Protein AF-A0A7S2IW07-F1 (afdb_monomer_lite)

Structure (mmCIF, N/CA/C/O backbone):
data_AF-A0A7S2IW07-F1
#
_entry.id   AF-A0A7S2IW07-F1
#
loop_
_atom_site.group_PDB
_atom_site.id
_atom_site.type_symbol
_atom_site.label_atom_id
_atom_site.label_alt_id
_atom_site.label_comp_id
_atom_site.label_asym_id
_atom_site.label_entity_id
_atom_site.label_seq_id
_atom_site.pdbx_PDB_ins_code
_atom_site.Cartn_x
_atom_site.Cartn_y
_atom_site.Cartn_z
_atom_site.occupancy
_atom_site.B_iso_or_equiv
_atom_site.auth_seq_id
_atom_site.auth_comp_id
_atom_site.auth_asym_id
_atom_site.auth_atom_id
_atom_site.pdbx_PDB_model_num
ATOM 1 N N . MET A 1 1 ? -20.657 -8.477 28.513 1.00 59.25 1 MET A N 1
ATOM 2 C CA . MET A 1 1 ? -20.507 -7.013 28.648 1.00 59.25 1 MET A CA 1
ATOM 3 C C . MET A 1 1 ? -19.109 -6.777 29.189 1.00 59.25 1 MET A C 1
ATOM 5 O O . MET A 1 1 ? -18.756 -7.462 30.138 1.00 59.25 1 MET A O 1
ATOM 9 N N . TYR A 1 2 ? -18.306 -5.945 28.526 1.00 77.25 2 TYR A N 1
ATOM 10 C CA . TYR A 1 2 ? -16.922 -5.651 28.919 1.00 77.25 2 TYR A CA 1
ATOM 11 C C . TYR A 1 2 ? -16.892 -4.708 30.136 1.00 77.25 2 TYR A C 1
ATOM 13 O O . TYR A 1 2 ? -17.741 -3.822 30.224 1.00 77.25 2 TYR A O 1
ATOM 21 N N . ASP A 1 3 ? -15.934 -4.900 31.048 1.00 80.88 3 ASP A N 1
ATOM 22 C CA . ASP A 1 3 ? -15.666 -4.020 32.194 1.00 80.88 3 ASP A CA 1
ATOM 23 C C . ASP A 1 3 ? -14.216 -3.538 32.116 1.00 80.88 3 ASP A C 1
ATOM 25 O O . ASP A 1 3 ? -13.287 -4.340 32.143 1.00 80.88 3 ASP A O 1
ATOM 29 N N . PHE A 1 4 ? -14.016 -2.221 32.052 1.00 79.00 4 PHE A N 1
ATOM 30 C CA . PHE A 1 4 ? -12.681 -1.622 32.010 1.00 79.00 4 PHE A CA 1
ATOM 31 C C . PHE A 1 4 ? -11.813 -2.007 33.220 1.00 79.00 4 PHE A C 1
ATOM 33 O O . PHE A 1 4 ? -10.591 -2.093 33.097 1.00 79.00 4 PHE A O 1
ATOM 40 N N . ASN A 1 5 ? -12.426 -2.268 34.378 1.00 84.62 5 ASN A N 1
ATOM 41 C CA . ASN A 1 5 ? -11.713 -2.679 35.588 1.00 84.62 5 ASN A CA 1
ATOM 42 C C . ASN A 1 5 ? -11.281 -4.153 35.556 1.00 84.62 5 ASN A C 1
ATOM 44 O O . ASN A 1 5 ? -10.563 -4.598 36.452 1.00 84.62 5 ASN A O 1
ATOM 48 N N . HIS A 1 6 ? -11.699 -4.908 34.536 1.00 86.56 6 HIS A N 1
ATOM 49 C CA . HIS A 1 6 ? -11.355 -6.309 34.349 1.00 86.56 6 HIS A CA 1
ATOM 50 C C . HIS A 1 6 ? -10.762 -6.545 32.955 1.00 86.56 6 HIS A C 1
ATOM 52 O O . HIS A 1 6 ? -11.461 -6.867 31.997 1.00 86.56 6 HIS A O 1
ATOM 58 N N . GLN A 1 7 ? -9.441 -6.392 32.858 1.00 86.31 7 GLN A N 1
ATOM 59 C CA . GLN A 1 7 ? -8.677 -6.628 31.633 1.00 86.31 7 GLN A CA 1
ATOM 60 C C . GLN A 1 7 ? -7.874 -7.924 31.779 1.00 86.31 7 GLN A C 1
ATOM 62 O O . GLN A 1 7 ? -6.773 -7.934 32.332 1.00 86.31 7 GLN A O 1
ATOM 67 N N . SER A 1 8 ? -8.457 -9.028 31.319 1.00 87.62 8 SER A N 1
ATOM 68 C CA . SER A 1 8 ? -7.887 -10.378 31.339 1.00 87.62 8 SER A CA 1
ATOM 69 C C . SER A 1 8 ? -7.846 -10.974 29.929 1.00 87.62 8 SER A C 1
ATOM 71 O O . SER A 1 8 ? -8.535 -10.522 29.014 1.00 87.62 8 SER A O 1
ATOM 73 N N . PHE A 1 9 ? -7.034 -12.019 29.756 1.00 86.56 9 PHE A N 1
ATOM 74 C CA . PHE A 1 9 ? -7.164 -12.902 28.602 1.00 86.56 9 PHE A CA 1
ATOM 75 C C . PHE A 1 9 ? -8.264 -13.921 28.877 1.00 86.56 9 PHE A C 1
ATOM 77 O O . PHE A 1 9 ? -8.187 -14.664 29.853 1.00 86.56 9 PHE A O 1
ATOM 84 N N . GLU A 1 10 ? -9.244 -13.975 27.983 1.00 87.12 10 GLU A N 1
ATOM 85 C CA . GLU A 1 10 ? -10.339 -14.940 28.020 1.00 87.12 10 GLU A CA 1
ATOM 86 C C . GLU A 1 10 ? -10.200 -15.930 26.859 1.00 87.12 10 GLU A C 1
ATOM 88 O O . GLU A 1 10 ? -9.722 -15.568 25.779 1.00 87.12 10 GLU A O 1
ATOM 93 N N . GLU A 1 11 ? -10.621 -17.184 27.057 1.00 86.50 11 GLU A N 1
ATOM 94 C CA . GLU A 1 11 ? -10.643 -18.139 25.945 1.00 86.50 11 GLU A CA 1
ATOM 95 C C . GLU A 1 11 ? -11.675 -17.702 24.891 1.00 86.50 11 GLU A C 1
ATOM 97 O O . GLU A 1 11 ? -12.853 -17.511 25.217 1.00 86.50 11 GLU A O 1
ATOM 102 N N . PRO A 1 12 ? -11.280 -17.582 23.611 1.00 83.56 12 PRO A N 1
ATOM 103 C CA . PRO A 1 12 ? -12.215 -17.214 22.567 1.00 83.56 12 PRO A CA 1
ATOM 104 C C . PRO A 1 12 ? -13.137 -18.391 22.229 1.00 83.56 12 PRO A C 1
ATOM 106 O O . PRO A 1 12 ? -12.726 -19.553 22.194 1.00 83.56 12 PRO A O 1
ATOM 109 N N . VAL A 1 13 ? -14.392 -18.077 21.895 1.00 85.44 13 VAL A N 1
ATOM 110 C CA . VAL A 1 13 ? -15.345 -19.064 21.353 1.00 85.44 13 VAL A CA 1
ATOM 111 C C . VAL A 1 13 ? -14.835 -19.627 20.021 1.00 85.44 13 VAL A C 1
ATOM 113 O O . VAL A 1 13 ? -14.976 -20.818 19.746 1.00 85.44 13 VAL A O 1
ATOM 116 N N . LEU A 1 14 ? -14.204 -18.775 19.207 1.00 84.88 14 LEU A N 1
ATOM 117 C CA . LEU A 1 14 ? -13.551 -19.159 17.962 1.00 84.88 14 LEU A CA 1
ATOM 118 C C . LEU A 1 14 ? -12.072 -19.469 18.221 1.00 84.88 14 LEU A C 1
ATOM 120 O O . LEU A 1 14 ? -11.300 -18.584 18.575 1.00 84.88 14 LEU A O 1
ATOM 124 N N . LYS A 1 15 ? -11.671 -20.729 18.022 1.00 88.00 15 LYS A N 1
ATOM 125 C CA . LYS A 1 15 ? -10.298 -21.196 18.295 1.00 88.00 15 LYS A CA 1
ATOM 126 C C . LYS A 1 15 ? -9.369 -21.163 17.080 1.00 88.00 15 LYS A C 1
ATOM 128 O O . LYS A 1 15 ? -8.171 -21.394 17.222 1.00 88.00 15 LYS A O 1
ATOM 133 N N . THR A 1 16 ? -9.900 -20.925 15.883 1.00 90.19 16 THR A N 1
ATOM 134 C CA . THR A 1 16 ? -9.130 -20.978 14.635 1.00 90.19 16 THR A CA 1
ATOM 135 C C . THR A 1 16 ? -9.616 -19.903 13.676 1.00 90.19 16 THR A C 1
ATOM 137 O O . THR A 1 16 ? -10.815 -19.787 13.446 1.00 90.19 16 THR A O 1
ATOM 140 N N . LEU A 1 17 ? -8.665 -19.148 13.130 1.00 85.19 17 LEU A N 1
ATOM 141 C CA . LEU A 1 17 ? -8.857 -18.183 12.052 1.00 85.19 17 LEU A CA 1
ATOM 142 C C . LEU A 1 17 ? -8.125 -18.715 10.819 1.00 85.19 17 LEU A C 1
ATOM 144 O O . LEU A 1 17 ? -6.971 -19.141 10.924 1.00 85.19 17 LEU A O 1
ATOM 148 N N . SER A 1 18 ? -8.798 -18.720 9.676 1.00 85.19 18 SER A N 1
ATOM 149 C CA . SER A 1 18 ? -8.271 -19.205 8.401 1.00 85.19 18 SER A CA 1
ATOM 150 C C . SER A 1 18 ? -7.905 -18.041 7.475 1.00 85.19 18 SER A C 1
ATOM 152 O O . SER A 1 18 ? -8.446 -16.943 7.607 1.00 85.19 18 SER A O 1
ATOM 154 N N . PRO A 1 19 ? -6.996 -18.250 6.504 1.00 76.94 19 PRO A N 1
ATOM 155 C CA . PRO A 1 19 ? -6.743 -17.255 5.470 1.00 76.94 19 PRO A CA 1
ATOM 156 C C . PRO A 1 19 ? -8.033 -16.862 4.738 1.00 76.94 19 PRO A C 1
ATOM 158 O O . PRO A 1 19 ? -8.761 -17.732 4.262 1.00 76.94 19 PRO A O 1
ATOM 161 N N . GLY A 1 20 ? -8.280 -15.556 4.624 1.00 75.50 20 GLY A N 1
ATOM 162 C CA . GLY A 1 20 ? -9.491 -14.997 4.014 1.00 75.50 20 GLY A CA 1
ATOM 163 C C . GLY A 1 20 ? -10.601 -14.640 5.006 1.00 75.50 20 GLY A C 1
ATOM 164 O O . GLY A 1 20 ? -11.541 -13.959 4.607 1.00 75.50 20 GLY A O 1
ATOM 165 N N . ASP A 1 21 ? -10.482 -15.038 6.275 1.00 79.44 21 ASP A N 1
ATOM 166 C CA . ASP A 1 21 ? -11.408 -14.607 7.324 1.00 79.44 21 ASP A CA 1
ATOM 167 C C . ASP A 1 21 ? -11.208 -13.120 7.666 1.00 79.44 21 ASP A C 1
ATOM 169 O O . ASP A 1 21 ? -10.096 -12.587 7.610 1.00 79.44 21 ASP A O 1
ATOM 173 N N . GLU A 1 22 ? -12.293 -12.456 8.069 1.00 77.56 22 GLU A N 1
ATOM 174 C CA . GLU A 1 22 ? -12.296 -11.052 8.483 1.00 77.56 22 GLU A CA 1
ATOM 175 C C . GLU A 1 22 ? -12.438 -10.934 10.006 1.00 77.56 22 GLU A C 1
ATOM 177 O O . GLU A 1 22 ? -13.295 -11.574 10.621 1.00 77.56 22 GLU A O 1
ATOM 182 N N . ILE A 1 23 ? -11.609 -10.088 10.622 1.00 79.38 23 ILE A N 1
ATOM 183 C CA . ILE A 1 23 ? -11.683 -9.776 12.053 1.00 79.38 23 ILE A CA 1
ATOM 184 C C . ILE A 1 23 ? -12.242 -8.364 12.204 1.00 79.38 23 ILE A C 1
ATOM 186 O O . ILE A 1 23 ? -11.560 -7.385 11.907 1.00 79.38 23 ILE A O 1
ATOM 190 N N . ILE A 1 24 ? -13.470 -8.261 12.711 1.00 79.75 24 ILE A N 1
ATOM 191 C CA . ILE A 1 24 ? -14.120 -6.977 12.992 1.00 79.75 24 ILE A CA 1
ATOM 192 C C . ILE A 1 24 ? -14.025 -6.697 14.491 1.00 79.75 24 ILE A C 1
ATOM 194 O O . ILE A 1 24 ? -14.529 -7.465 15.312 1.00 79.75 24 ILE A O 1
ATOM 198 N N . PHE A 1 25 ? -13.397 -5.578 14.851 1.00 81.56 25 PHE A N 1
ATOM 199 C CA . PHE A 1 25 ? -13.271 -5.118 16.231 1.00 81.56 25 PHE A CA 1
ATOM 200 C C . PHE A 1 25 ? -14.040 -3.808 16.421 1.00 81.56 25 PHE A C 1
ATOM 202 O O . PHE A 1 25 ? -13.760 -2.817 15.751 1.00 81.56 25 PHE A O 1
ATOM 209 N N . GLN A 1 26 ? -15.019 -3.805 17.327 1.00 85.06 26 GLN A N 1
ATOM 210 C CA . GLN A 1 26 ? -15.879 -2.652 17.583 1.00 85.06 26 GLN A CA 1
ATOM 211 C C . GLN A 1 26 ? -15.900 -2.317 19.076 1.00 85.06 26 GLN A C 1
ATOM 213 O O . GLN A 1 26 ? -16.257 -3.156 19.904 1.00 85.06 26 GLN A O 1
ATOM 218 N N . CYS A 1 27 ? -15.571 -1.067 19.402 1.00 86.62 27 CYS A N 1
ATOM 219 C CA . CYS A 1 27 ? -15.700 -0.506 20.743 1.00 86.62 27 CYS A CA 1
ATOM 220 C C . CYS A 1 27 ? -16.939 0.394 20.824 1.00 86.62 27 CYS A C 1
ATOM 222 O O . CYS A 1 27 ? -17.206 1.175 19.910 1.00 86.62 27 CYS A O 1
ATOM 224 N N . SER A 1 28 ? -17.665 0.311 21.937 1.00 90.19 28 SER A N 1
ATOM 225 C CA . SER A 1 28 ? -18.790 1.197 22.251 1.00 90.19 28 SER A CA 1
ATOM 226 C C . SER A 1 28 ? -18.476 1.974 23.522 1.00 90.19 28 SER A C 1
ATOM 228 O O . SER A 1 28 ? -18.025 1.385 24.502 1.00 90.19 28 SER A O 1
ATOM 230 N N . TYR A 1 29 ? -18.742 3.278 23.506 1.00 89.25 29 TYR A N 1
ATOM 231 C CA . TYR A 1 29 ? -18.395 4.200 24.587 1.00 89.25 29 TYR A CA 1
ATOM 232 C C . TYR A 1 29 ? -19.648 4.873 25.142 1.00 89.25 29 TYR A C 1
ATOM 234 O O . TYR A 1 29 ? -20.520 5.282 24.374 1.00 89.25 29 TYR A O 1
ATOM 242 N N . ASP A 1 30 ? -19.711 5.027 26.464 1.00 90.94 30 ASP A N 1
ATOM 243 C CA . ASP A 1 30 ? -20.698 5.882 27.123 1.00 90.94 30 ASP A CA 1
ATOM 244 C C . ASP A 1 30 ? -20.051 7.220 27.494 1.00 90.94 30 ASP A C 1
ATOM 246 O O . ASP A 1 30 ? -19.238 7.316 28.414 1.00 90.94 30 ASP A O 1
ATOM 250 N N . THR A 1 31 ? -20.419 8.265 26.757 1.00 91.75 31 THR A N 1
ATOM 251 C CA . THR A 1 31 ? -19.936 9.634 26.974 1.00 91.75 31 THR A CA 1
ATOM 252 C C . THR A 1 31 ? -20.961 10.515 27.686 1.00 91.75 31 THR A C 1
ATOM 254 O O . THR A 1 31 ? -20.731 11.715 27.829 1.00 91.75 31 THR A O 1
ATOM 257 N N . SER A 1 32 ? -22.072 9.954 28.178 1.00 92.88 32 SER A N 1
ATOM 258 C CA . SER A 1 32 ? -23.173 10.717 28.789 1.00 92.88 32 SER A CA 1
ATOM 259 C C . SER A 1 32 ? -22.744 11.557 30.002 1.00 92.88 32 SER A C 1
ATOM 261 O O . SER A 1 32 ? -23.325 12.609 30.262 1.00 92.88 32 SER A O 1
ATOM 263 N N . GLY A 1 33 ? -21.693 11.135 30.715 1.00 92.44 33 GLY A N 1
ATOM 264 C CA . GLY A 1 33 ? -21.113 11.856 31.854 1.00 92.44 33 GLY A CA 1
ATOM 265 C C . GLY A 1 33 ? -20.055 12.908 31.496 1.00 92.44 33 GLY A C 1
ATOM 266 O O . GLY A 1 33 ? -19.478 13.516 32.399 1.00 92.44 33 GLY A O 1
ATOM 267 N N . ARG A 1 34 ? -19.744 13.117 30.211 1.00 91.06 34 ARG A N 1
ATOM 268 C CA . ARG A 1 34 ? -18.691 14.040 29.759 1.00 91.06 34 ARG A CA 1
ATOM 269 C C . ARG A 1 34 ? -19.305 15.307 29.166 1.00 91.06 34 ARG A C 1
ATOM 271 O O . ARG A 1 34 ? -20.165 15.252 28.298 1.00 91.06 34 ARG A O 1
ATOM 278 N N . SER A 1 35 ? -18.818 16.466 29.605 1.00 93.50 35 SER A N 1
ATOM 279 C CA . SER A 1 35 ? -19.236 17.777 29.081 1.00 93.50 35 SER A CA 1
ATOM 280 C C . SER A 1 35 ? -18.429 18.246 27.865 1.00 93.50 35 SER A C 1
ATOM 282 O O . SER A 1 35 ? -18.779 19.249 27.247 1.00 93.50 35 SER A O 1
ATOM 284 N N . ILE A 1 36 ? -17.341 17.546 27.532 1.00 92.19 36 ILE A N 1
ATOM 285 C CA . ILE A 1 36 ? -16.415 17.874 26.444 1.00 92.19 36 ILE A CA 1
ATOM 286 C C . ILE A 1 36 ? -16.146 16.584 25.652 1.00 92.19 36 ILE A C 1
ATOM 288 O O . ILE A 1 36 ? -16.025 15.523 26.276 1.00 92.19 36 ILE A O 1
ATOM 292 N N . PRO A 1 37 ? -16.037 16.642 24.308 1.00 90.88 37 PRO A N 1
ATOM 293 C CA . PRO A 1 37 ? -15.624 15.494 23.506 1.00 90.88 37 PRO A CA 1
ATOM 294 C C . PRO A 1 37 ? -14.325 14.879 24.032 1.00 90.88 37 PRO A C 1
ATOM 296 O O . PRO A 1 37 ? -13.364 15.591 24.319 1.00 90.88 37 PRO A O 1
ATOM 299 N N . THR A 1 38 ? -14.307 13.555 24.168 1.00 89.19 38 THR A N 1
ATOM 300 C CA . THR A 1 38 ? -13.142 12.808 24.659 1.00 89.19 38 THR A CA 1
ATOM 301 C C . THR A 1 38 ? -12.336 12.330 23.449 1.00 89.19 38 THR A C 1
ATOM 303 O O . THR A 1 38 ? -12.861 11.536 22.668 1.00 89.19 38 THR A O 1
ATOM 306 N N . PRO A 1 39 ? -11.119 12.855 23.210 1.00 84.69 39 PRO A N 1
ATOM 307 C CA . PRO A 1 39 ? -10.324 12.454 22.054 1.00 84.69 39 PRO A CA 1
ATOM 308 C C . PRO A 1 39 ? -9.666 11.089 22.284 1.00 84.69 39 PRO A C 1
ATOM 310 O O . PRO A 1 39 ? -9.583 10.621 23.415 1.00 84.69 39 PRO A O 1
ATOM 313 N N . PHE A 1 40 ? -9.159 10.467 21.218 1.00 80.81 40 PHE A N 1
ATOM 314 C CA . PHE A 1 40 ? -8.359 9.245 21.329 1.00 80.81 40 PHE A CA 1
ATOM 315 C C . PHE A 1 40 ? -6.916 9.544 21.756 1.00 80.81 40 PHE A C 1
ATOM 317 O O . PHE A 1 40 ? -6.344 10.548 21.323 1.00 80.81 40 PHE A O 1
ATOM 324 N N . GLY A 1 41 ? -6.325 8.662 22.564 1.00 76.00 41 GLY A N 1
ATOM 325 C CA . GLY A 1 41 ? -4.917 8.724 22.963 1.00 76.00 41 GLY A CA 1
ATOM 326 C C . GLY A 1 41 ? -4.621 8.001 24.280 1.00 76.00 41 GLY A C 1
ATOM 327 O O . GLY A 1 41 ? -5.491 7.341 24.839 1.00 76.00 41 GLY A O 1
ATOM 328 N N . ASP A 1 42 ? -3.383 8.128 24.759 1.00 79.81 42 ASP A N 1
ATOM 329 C CA . ASP A 1 42 ? -2.845 7.309 25.855 1.00 79.81 42 ASP A CA 1
ATOM 330 C C . ASP A 1 42 ? -3.149 7.852 27.265 1.00 79.81 42 ASP A C 1
ATOM 332 O O . ASP A 1 42 ? -2.888 7.190 28.273 1.00 79.81 42 ASP A O 1
ATOM 336 N N . LEU A 1 43 ? -3.662 9.082 27.366 1.00 80.00 43 LEU A N 1
ATOM 337 C CA . LEU A 1 43 ? -3.933 9.729 28.650 1.00 80.00 43 LEU A CA 1
ATOM 338 C C . LEU A 1 43 ? -5.274 9.282 29.243 1.00 80.00 43 LEU A C 1
ATOM 340 O O . LEU A 1 43 ? -6.202 8.898 28.545 1.00 80.00 43 LEU A O 1
ATOM 344 N N . THR A 1 44 ? -5.430 9.433 30.557 1.00 87.50 44 THR A N 1
ATOM 345 C CA . THR A 1 44 ? -6.657 9.035 31.273 1.00 87.50 44 THR A CA 1
ATOM 346 C C . THR A 1 44 ? -7.893 9.869 30.916 1.00 87.50 44 THR A C 1
ATOM 348 O O . THR A 1 44 ? -9.020 9.488 31.233 1.00 87.50 44 THR A O 1
ATOM 351 N N . GLN A 1 45 ? -7.704 11.030 30.286 1.00 87.75 45 GLN A N 1
ATOM 352 C CA . GLN A 1 45 ? -8.776 11.876 29.753 1.00 87.75 45 GLN A CA 1
ATOM 353 C C . GLN A 1 45 ? -9.073 11.588 28.277 1.00 87.75 45 GLN A C 1
ATOM 355 O O . GLN A 1 45 ? -9.794 12.359 27.648 1.00 87.75 45 GLN A O 1
ATOM 360 N N . GLN A 1 46 ? -8.482 10.533 27.725 1.00 86.81 46 GLN A N 1
ATOM 361 C CA . GLN A 1 46 ? -8.619 10.112 26.342 1.00 86.81 46 GLN A CA 1
ATOM 362 C C . GLN A 1 46 ? -9.203 8.699 26.289 1.00 86.81 46 GLN A C 1
ATOM 364 O O . GLN A 1 46 ? -9.192 7.973 27.282 1.00 86.81 46 GLN A O 1
ATOM 369 N N . GLU A 1 47 ? -9.738 8.327 25.131 1.00 87.75 47 GLU A N 1
ATOM 370 C CA . GLU A 1 47 ? -10.234 6.977 24.877 1.00 87.75 47 GLU A CA 1
ATOM 371 C C . GLU A 1 47 ? -9.226 6.145 24.083 1.00 87.75 47 GLU A C 1
ATOM 373 O O . GLU A 1 47 ? -8.442 6.658 23.279 1.00 87.75 47 GLU A O 1
ATOM 378 N N . MET A 1 48 ? -9.304 4.828 24.260 1.00 85.56 48 MET A N 1
ATOM 379 C CA . MET A 1 48 ? -8.567 3.851 23.463 1.00 85.56 48 MET A CA 1
ATOM 380 C C . MET A 1 48 ? -9.534 2.793 22.924 1.00 85.56 48 MET A C 1
ATOM 382 O O . MET A 1 48 ? -10.507 2.428 23.584 1.00 85.56 48 MET A O 1
ATOM 386 N N . CYS A 1 49 ? -9.265 2.278 21.724 1.00 84.25 49 CYS A N 1
ATOM 387 C CA . CYS A 1 49 ? -9.922 1.088 21.176 1.00 84.25 49 CYS A CA 1
ATOM 388 C C . CYS A 1 49 ? -8.829 0.114 20.748 1.00 84.25 49 CYS A C 1
ATOM 390 O O . CYS A 1 49 ? -8.243 0.281 19.681 1.00 84.25 49 CYS A O 1
ATOM 392 N N . TRP A 1 50 ? -8.512 -0.870 21.586 1.00 84.38 50 TRP A N 1
ATOM 393 C CA . TRP A 1 50 ? -7.502 -1.874 21.263 1.00 84.38 50 TRP A CA 1
ATOM 394 C C . TRP A 1 50 ? -7.898 -3.241 21.815 1.00 84.38 50 TRP A C 1
ATOM 396 O O . TRP A 1 50 ? -8.631 -3.343 22.797 1.00 84.38 50 TRP A O 1
ATOM 406 N N . GLY A 1 51 ? -7.413 -4.290 21.157 1.00 83.94 51 GLY A N 1
ATOM 407 C CA . GLY A 1 51 ? -7.570 -5.674 21.578 1.00 83.94 51 GLY A CA 1
ATOM 408 C C . GLY A 1 51 ? -6.254 -6.417 21.388 1.00 83.94 51 GLY A C 1
ATOM 409 O O . GLY A 1 51 ? -5.502 -6.130 20.456 1.00 83.94 51 GLY A O 1
ATOM 410 N N . ALA A 1 52 ? -5.970 -7.363 22.279 1.00 83.81 52 ALA A N 1
ATOM 411 C CA . ALA A 1 52 ? -4.800 -8.225 22.193 1.00 83.81 52 ALA A CA 1
ATOM 412 C C . ALA A 1 52 ? -5.235 -9.673 21.968 1.00 83.81 52 ALA A C 1
ATOM 414 O O . ALA A 1 52 ? -6.087 -10.193 22.685 1.00 83.81 52 ALA A O 1
ATOM 415 N N . PHE A 1 53 ? -4.608 -10.333 20.996 1.00 83.88 53 PHE A N 1
ATOM 416 C CA . PHE A 1 53 ? -4.862 -11.734 20.676 1.00 83.88 53 PHE A CA 1
ATOM 417 C C . PHE A 1 53 ? -3.586 -12.540 20.891 1.00 83.88 53 PHE A C 1
ATOM 419 O O . PHE A 1 53 ? -2.538 -12.223 20.327 1.00 83.88 53 PHE A O 1
ATOM 426 N N . ILE A 1 54 ? -3.681 -13.604 21.685 1.00 85.75 54 ILE A N 1
ATOM 427 C CA . ILE A 1 54 ? -2.628 -14.614 21.791 1.00 85.75 54 ILE A CA 1
ATOM 428 C C . ILE A 1 54 ? -2.999 -15.747 20.840 1.00 85.75 54 ILE A C 1
ATOM 430 O O . ILE A 1 54 ? -4.104 -16.278 20.912 1.00 85.75 54 ILE A O 1
ATOM 434 N N . TYR A 1 55 ? -2.084 -16.117 19.949 1.00 86.56 55 TYR A N 1
ATOM 435 C CA . TYR A 1 55 ? -2.342 -17.128 18.928 1.00 86.56 55 TYR A CA 1
ATOM 436 C C . TYR A 1 55 ? -1.126 -18.038 18.698 1.00 86.56 55 TYR A C 1
ATOM 438 O O . TYR A 1 55 ? 0.014 -17.689 19.013 1.00 86.56 55 TYR A O 1
ATOM 446 N N . TYR A 1 56 ? -1.381 -19.219 18.131 1.00 85.25 56 TYR A N 1
ATOM 447 C CA . TYR A 1 56 ? -0.380 -20.196 17.695 1.00 85.25 56 TYR A CA 1
ATOM 448 C C . TYR A 1 56 ? -0.900 -20.939 16.442 1.00 85.25 56 TYR A C 1
ATOM 450 O O . TYR A 1 56 ? -2.104 -21.189 16.379 1.00 85.25 56 TYR A O 1
ATOM 458 N N . PRO A 1 57 ? -0.050 -21.334 15.468 1.00 85.81 57 PRO A N 1
ATOM 459 C CA . PRO A 1 57 ? 1.400 -21.137 15.410 1.00 85.81 57 PRO A CA 1
ATOM 460 C C . PRO A 1 57 ? 1.789 -19.673 15.219 1.00 85.81 57 PRO A C 1
ATOM 462 O O . PRO A 1 57 ? 1.038 -18.890 14.633 1.00 85.81 57 PRO A O 1
ATOM 465 N N . ARG A 1 58 ? 2.979 -19.312 15.723 1.00 78.94 58 ARG A N 1
ATOM 466 C CA . ARG A 1 58 ? 3.564 -17.982 15.521 1.00 78.94 58 ARG A CA 1
ATOM 467 C C . ARG A 1 58 ? 3.567 -17.679 14.026 1.00 78.94 58 ARG A C 1
ATOM 469 O O . ARG A 1 58 ? 4.169 -18.415 13.250 1.00 78.94 58 ARG A O 1
ATOM 476 N N . GLN A 1 59 ? 2.917 -16.588 13.650 1.00 73.94 59 GLN A N 1
ATOM 477 C CA . GLN A 1 59 ? 3.004 -16.055 12.306 1.00 73.94 59 GLN A CA 1
ATOM 478 C C . GLN A 1 59 ? 4.267 -15.201 12.245 1.00 73.94 59 GLN A C 1
ATOM 480 O O . GLN A 1 59 ? 4.634 -14.533 13.219 1.00 73.94 59 GLN A O 1
ATOM 485 N N . ALA A 1 60 ? 4.952 -15.234 11.109 1.00 62.59 60 ALA A N 1
ATOM 486 C CA . ALA A 1 60 ? 5.989 -14.259 10.833 1.00 62.59 60 ALA A CA 1
ATOM 487 C C . ALA A 1 60 ? 5.281 -12.912 10.592 1.00 62.59 60 ALA A C 1
ATOM 489 O O . ALA A 1 60 ? 4.757 -12.637 9.518 1.00 62.59 60 ALA A O 1
ATOM 490 N N . MET A 1 61 ? 5.150 -12.125 11.657 1.00 57.59 61 MET A N 1
ATOM 491 C CA . MET A 1 61 ? 4.556 -10.795 11.637 1.00 57.59 61 MET A CA 1
ATOM 492 C C . MET A 1 61 ? 5.612 -9.827 12.151 1.00 57.59 61 MET A C 1
ATOM 494 O O . MET A 1 61 ? 5.994 -9.883 13.320 1.00 57.59 61 MET A O 1
ATOM 498 N N . ASN A 1 62 ? 6.100 -8.970 11.258 1.00 49.19 62 ASN A N 1
ATOM 499 C CA . ASN A 1 62 ? 7.163 -8.017 11.574 1.00 49.19 62 ASN A CA 1
ATOM 500 C C . ASN A 1 62 ? 6.611 -6.613 11.878 1.00 49.19 62 ASN A C 1
ATOM 502 O O . ASN A 1 62 ? 7.293 -5.820 12.519 1.00 49.19 62 ASN A O 1
ATOM 506 N N . GLN A 1 63 ? 5.379 -6.310 11.451 1.00 47.72 63 GLN A N 1
ATOM 507 C CA . GLN A 1 63 ? 4.720 -5.026 11.684 1.00 47.72 63 GLN A CA 1
ATOM 508 C C . GLN A 1 63 ? 3.193 -5.167 11.565 1.00 47.72 63 GLN A C 1
ATOM 510 O O . GLN A 1 63 ? 2.693 -6.006 10.832 1.00 47.72 63 GLN A O 1
ATOM 515 N N . GLY A 1 64 ? 2.426 -4.339 12.265 1.00 48.72 64 GLY A N 1
ATOM 516 C CA . GLY A 1 64 ? 1.017 -4.092 11.960 1.00 48.72 64 GLY A CA 1
ATOM 517 C C . GLY A 1 64 ? 0.807 -2.588 12.024 1.00 48.72 64 GLY A C 1
ATOM 518 O O . GLY A 1 64 ? 1.129 -1.992 13.048 1.00 48.72 64 GLY A O 1
ATOM 519 N N . SER A 1 65 ? 0.354 -1.955 10.942 1.00 50.66 65 SER A N 1
ATOM 520 C CA . SER A 1 65 ? 0.166 -0.501 10.907 1.00 50.66 65 SER A CA 1
ATOM 521 C C . SER A 1 65 ? -1.244 -0.148 10.467 1.00 50.66 65 SER A C 1
ATOM 523 O O . SER A 1 65 ? -1.625 -0.367 9.323 1.00 50.66 65 SER A O 1
ATOM 525 N N . PHE A 1 66 ? -1.996 0.465 11.373 1.00 43.97 66 PHE A N 1
ATOM 526 C CA . PHE A 1 66 ? -3.269 1.092 11.059 1.00 43.97 66 PHE A CA 1
ATOM 527 C C . PHE A 1 66 ? -3.017 2.526 10.580 1.00 43.97 66 PHE A C 1
ATOM 529 O O . PHE A 1 66 ? -2.578 3.366 11.363 1.00 43.97 66 PHE A O 1
ATOM 536 N N . ALA A 1 67 ? -3.298 2.810 9.309 1.00 45.81 67 ALA A N 1
ATOM 537 C CA . ALA A 1 67 ? -3.320 4.169 8.779 1.00 45.81 67 ALA A CA 1
ATOM 538 C C . ALA A 1 67 ? -4.754 4.511 8.361 1.00 45.81 67 ALA A C 1
ATOM 540 O O . ALA A 1 67 ? -5.350 3.796 7.556 1.00 45.81 67 ALA A O 1
ATOM 541 N N . ARG A 1 68 ? -5.315 5.598 8.908 1.00 42.94 68 ARG A N 1
ATOM 542 C CA . ARG A 1 68 ? -6.482 6.244 8.291 1.00 42.94 68 ARG A CA 1
ATOM 543 C C . ARG A 1 68 ? -5.990 7.025 7.078 1.00 42.94 68 ARG A C 1
ATOM 545 O O . ARG A 1 68 ? -4.976 7.714 7.172 1.00 42.94 68 ARG A O 1
ATOM 552 N N . THR A 1 69 ? -6.738 6.990 5.987 1.00 46.44 69 THR A N 1
ATOM 553 C CA . THR A 1 69 ? -6.502 7.811 4.787 1.00 46.44 69 THR A CA 1
ATOM 554 C C . THR A 1 69 ? -6.474 9.310 5.064 1.00 46.44 69 THR A C 1
ATOM 556 O O . THR A 1 69 ? -5.778 10.033 4.364 1.00 46.44 69 THR A O 1
ATOM 559 N N . GLU A 1 70 ? -7.129 9.787 6.127 1.00 42.50 70 GLU A N 1
ATOM 560 C CA . GLU A 1 70 ? -7.069 11.197 6.555 1.00 42.50 70 GLU A CA 1
ATOM 561 C C . GLU A 1 70 ? -5.655 11.669 6.957 1.00 42.50 70 GLU A C 1
ATOM 563 O O . GLU A 1 70 ? -5.412 12.872 7.018 1.00 42.50 70 GLU A O 1
ATOM 568 N N . GLY A 1 71 ? -4.722 10.744 7.222 1.00 43.16 71 GLY A N 1
ATOM 569 C CA . GLY A 1 71 ? -3.311 11.038 7.499 1.00 43.16 71 GLY A CA 1
ATOM 570 C C . GLY A 1 71 ? -2.349 10.701 6.355 1.00 43.16 71 GLY A C 1
ATOM 571 O O . GLY A 1 71 ? -1.151 10.929 6.508 1.00 43.16 71 GLY A O 1
ATOM 572 N N . MET A 1 72 ? -2.844 10.158 5.237 1.00 53.56 72 MET A N 1
ATOM 573 C CA . MET A 1 72 ? -2.012 9.845 4.073 1.00 53.56 72 MET A CA 1
ATOM 574 C C . MET A 1 72 ? -1.683 11.124 3.304 1.00 53.56 72 MET A C 1
ATOM 576 O O . MET A 1 72 ? -2.541 11.985 3.105 1.00 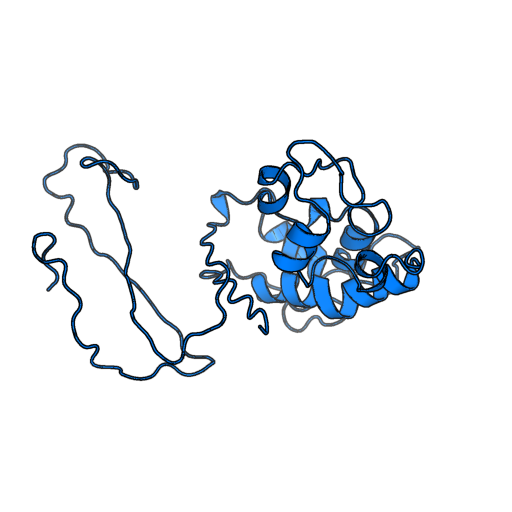53.56 72 MET A O 1
ATOM 580 N N . MET A 1 73 ? -0.445 11.242 2.819 1.00 56.00 73 MET A N 1
ATOM 581 C CA . MET A 1 73 ? -0.046 12.387 1.986 1.00 56.00 73 MET A CA 1
ATOM 582 C C . MET A 1 73 ? -0.800 12.441 0.648 1.00 56.00 73 MET A C 1
ATOM 584 O O . MET A 1 73 ? -0.986 13.526 0.095 1.00 56.00 73 MET A O 1
ATOM 588 N N . ASN A 1 74 ? -1.248 11.286 0.145 1.00 70.25 74 ASN A N 1
ATOM 589 C CA . ASN A 1 74 ? -1.965 11.167 -1.119 1.00 70.25 74 ASN A CA 1
ATOM 590 C C . ASN A 1 74 ? -3.430 10.760 -0.902 1.00 70.25 74 ASN A C 1
ATOM 592 O O . ASN A 1 74 ? -3.691 9.770 -0.215 1.00 70.25 74 ASN A O 1
A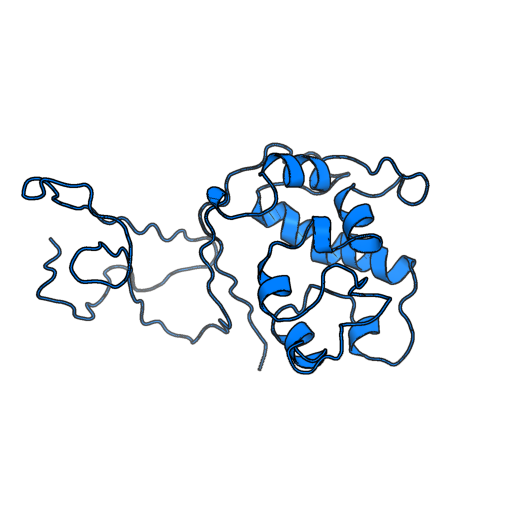TOM 596 N N . PRO A 1 75 ? -4.397 11.460 -1.524 1.00 75.75 75 PRO A N 1
ATOM 597 C CA . PRO A 1 75 ? -5.802 11.075 -1.458 1.00 75.75 75 PRO A CA 1
ATOM 598 C C . PRO A 1 75 ? -6.056 9.773 -2.225 1.00 75.75 75 PRO A C 1
ATOM 600 O O . PRO A 1 75 ? -5.347 9.445 -3.171 1.00 75.75 75 PRO A O 1
ATOM 603 N N . LEU A 1 76 ? -7.144 9.071 -1.909 1.00 79.62 76 LEU A N 1
ATOM 604 C CA . LEU A 1 76 ? -7.540 7.829 -2.585 1.00 79.62 76 LEU A CA 1
ATOM 605 C C . LEU A 1 76 ? -7.617 7.954 -4.129 1.00 79.62 76 LEU A C 1
ATOM 607 O O . LEU A 1 76 ? -7.257 7.033 -4.865 1.00 79.62 76 LEU A O 1
ATOM 611 N N . SER A 1 77 ? -8.026 9.123 -4.635 1.00 85.44 77 SER A N 1
ATOM 612 C CA . SER A 1 77 ? -8.080 9.437 -6.073 1.00 85.44 77 SER A CA 1
ATOM 613 C C . SER A 1 77 ? -6.712 9.408 -6.765 1.00 85.44 77 SER A C 1
ATOM 615 O O . SER A 1 77 ? -6.630 9.144 -7.970 1.00 85.44 77 SER A O 1
ATOM 617 N N . TYR A 1 78 ? -5.635 9.642 -6.014 1.00 86.94 78 TYR A N 1
ATOM 618 C CA . TYR A 1 78 ? -4.269 9.506 -6.499 1.00 86.94 78 TYR A CA 1
ATOM 619 C C . TYR A 1 78 ? -3.981 8.056 -6.890 1.00 86.94 78 TYR A C 1
ATOM 621 O O . TYR A 1 78 ? -3.614 7.788 -8.034 1.00 86.94 78 TYR A O 1
ATOM 629 N N . PHE A 1 79 ? -4.235 7.108 -5.981 1.00 86.75 79 PHE A N 1
ATOM 630 C CA . PHE A 1 79 ? -4.022 5.681 -6.235 1.00 86.75 79 PHE A CA 1
ATOM 631 C C . PHE A 1 79 ? -4.940 5.157 -7.334 1.00 86.75 79 PHE A C 1
ATOM 633 O O . PHE A 1 79 ? -4.505 4.373 -8.174 1.00 86.75 79 PHE A O 1
ATOM 640 N N . GLN A 1 80 ? -6.177 5.653 -7.405 1.00 90.38 80 GLN A N 1
ATOM 641 C CA . GLN A 1 80 ? -7.079 5.341 -8.511 1.00 90.38 80 GLN A CA 1
ATOM 642 C C . GLN A 1 80 ? -6.461 5.701 -9.867 1.00 90.38 80 GLN A C 1
ATOM 644 O O . GLN A 1 80 ? -6.478 4.879 -10.785 1.00 90.38 80 GLN A O 1
ATOM 649 N N . THR A 1 81 ? -5.870 6.894 -9.962 1.00 91.12 81 THR A N 1
ATOM 650 C CA . THR A 1 81 ? -5.192 7.382 -11.169 1.00 91.12 81 THR A CA 1
ATOM 651 C C . THR A 1 81 ? -3.933 6.571 -11.465 1.00 91.12 81 THR A C 1
ATOM 653 O O . THR A 1 81 ? -3.777 6.090 -12.583 1.00 91.12 81 THR A O 1
ATOM 656 N N . ALA A 1 82 ? -3.061 6.375 -10.472 1.00 92.06 82 ALA A N 1
ATOM 657 C CA . ALA A 1 82 ? -1.806 5.647 -10.642 1.00 92.06 82 ALA A CA 1
ATOM 658 C C . ALA A 1 82 ? -2.041 4.190 -11.084 1.00 92.06 82 ALA A C 1
ATOM 660 O O . ALA A 1 82 ? -1.373 3.682 -11.983 1.00 92.06 82 ALA A O 1
ATOM 661 N N . CYS A 1 83 ? -3.014 3.513 -10.480 1.00 93.19 83 CYS A N 1
ATOM 662 C CA . CYS A 1 83 ? -3.278 2.103 -10.744 1.00 93.19 83 CYS A CA 1
ATOM 663 C C . CYS A 1 83 ? -4.089 1.863 -12.014 1.00 93.19 83 CYS A C 1
ATOM 665 O O . CYS A 1 83 ? -3.755 0.960 -12.775 1.00 93.19 83 CYS A O 1
ATOM 667 N N . SER A 1 84 ? -5.147 2.645 -12.246 1.00 94.62 84 SER A N 1
ATOM 668 C CA . SER A 1 84 ? -6.151 2.319 -13.271 1.00 94.62 84 SER A CA 1
ATOM 669 C C . SER A 1 84 ? -5.849 2.919 -14.641 1.00 94.62 84 SER A C 1
ATOM 671 O O . SER A 1 84 ? -6.430 2.477 -15.634 1.00 94.62 84 SER A O 1
ATOM 673 N N . ASN A 1 85 ? -4.963 3.917 -14.714 1.00 94.56 85 ASN A N 1
ATOM 674 C CA . ASN A 1 85 ? -4.688 4.628 -15.957 1.00 94.56 85 ASN A CA 1
ATOM 675 C C . ASN A 1 85 ? -3.355 4.191 -16.580 1.00 94.56 85 ASN A C 1
ATOM 677 O O . ASN A 1 85 ? -2.391 3.911 -15.856 1.00 94.56 85 ASN A O 1
ATOM 681 N N . PRO A 1 86 ? -3.270 4.176 -17.923 1.00 95.56 86 PRO A N 1
ATOM 682 C CA . PRO A 1 86 ? -1.988 4.086 -18.601 1.00 95.56 86 PRO A CA 1
ATOM 683 C C . PRO A 1 86 ? -1.147 5.327 -18.300 1.00 95.56 86 PRO A C 1
ATOM 685 O O . PRO A 1 86 ? -1.678 6.414 -18.046 1.00 95.56 86 PRO A O 1
ATOM 688 N N . SER A 1 87 ? 0.168 5.175 -18.386 1.00 93.62 87 SER A N 1
ATOM 689 C CA . SER A 1 87 ? 1.073 6.308 -18.299 1.00 93.62 87 SER A CA 1
ATOM 690 C C . SER A 1 87 ? 0.918 7.250 -19.497 1.00 93.62 87 SER A C 1
ATOM 692 O O . SER A 1 87 ? 0.713 6.819 -20.633 1.00 93.62 87 SER A O 1
ATOM 694 N N . THR A 1 88 ? 1.053 8.552 -19.246 1.00 92.81 88 THR A N 1
ATOM 695 C CA . THR A 1 88 ? 1.083 9.586 -20.294 1.00 92.81 88 THR A CA 1
ATOM 696 C C . THR A 1 88 ? 2.486 9.836 -20.849 1.00 92.81 88 THR A C 1
ATOM 698 O O . THR A 1 88 ? 2.632 10.539 -21.850 1.00 92.81 88 THR A O 1
ATOM 701 N N . ASP A 1 89 ? 3.518 9.263 -20.226 1.00 92.00 89 ASP A N 1
ATOM 702 C CA . ASP A 1 89 ? 4.903 9.392 -20.669 1.00 92.00 89 ASP A CA 1
ATOM 703 C C . ASP A 1 89 ? 5.176 8.433 -21.846 1.00 92.00 89 ASP A C 1
ATOM 705 O O . ASP A 1 89 ? 4.978 7.220 -21.706 1.00 92.00 89 ASP A O 1
ATOM 709 N N . PRO A 1 90 ? 5.672 8.921 -23.002 1.00 92.06 90 PRO A N 1
ATOM 710 C CA . PRO A 1 90 ? 6.034 8.072 -24.137 1.00 92.06 90 PRO A CA 1
ATOM 711 C C . PRO A 1 90 ? 7.015 6.939 -23.792 1.00 92.06 90 PRO A C 1
ATOM 713 O O . PRO A 1 90 ? 6.954 5.867 -24.397 1.00 92.06 90 PRO A O 1
ATOM 716 N N . ALA A 1 91 ? 7.891 7.124 -22.797 1.00 89.38 91 ALA A N 1
ATOM 717 C CA . ALA A 1 91 ? 8.814 6.091 -22.319 1.00 89.38 91 ALA A CA 1
ATOM 718 C C . ALA A 1 91 ? 8.116 4.954 -21.537 1.00 89.38 91 ALA A C 1
ATOM 720 O O . ALA A 1 91 ? 8.736 3.918 -21.259 1.00 89.38 91 ALA A O 1
ATOM 721 N N . PHE A 1 92 ? 6.835 5.132 -21.200 1.00 92.38 92 PHE A N 1
ATOM 722 C CA . PHE A 1 92 ? 6.001 4.236 -20.394 1.00 92.38 92 PHE A CA 1
ATOM 723 C C . PHE A 1 92 ? 4.628 3.971 -21.034 1.00 92.38 92 PHE A C 1
ATOM 725 O O . PHE A 1 92 ? 3.725 3.481 -20.371 1.00 92.38 92 PHE A O 1
ATOM 732 N N . GLN A 1 93 ? 4.471 4.217 -22.337 1.00 87.56 93 GLN A N 1
ATOM 733 C CA . GLN A 1 93 ? 3.194 4.109 -23.066 1.00 87.56 93 GLN A CA 1
ATOM 734 C C . GLN A 1 93 ? 2.464 2.749 -22.956 1.00 87.56 93 GLN A C 1
ATOM 736 O O . GLN A 1 93 ? 1.275 2.666 -23.243 1.00 87.56 93 GLN A O 1
ATOM 741 N N . ASN A 1 94 ? 3.169 1.684 -22.554 1.00 91.75 94 ASN A N 1
ATOM 742 C CA . ASN A 1 94 ? 2.622 0.339 -22.334 1.00 91.75 94 ASN A CA 1
ATOM 743 C C . ASN A 1 94 ? 2.638 -0.066 -20.853 1.00 91.75 94 ASN A C 1
ATOM 745 O O . ASN A 1 94 ? 2.658 -1.255 -20.535 1.00 91.75 94 ASN A O 1
ATOM 749 N N . GLU A 1 95 ? 2.666 0.907 -19.952 1.00 94.25 95 GLU A N 1
ATOM 750 C CA . GLU A 1 95 ? 2.711 0.709 -18.509 1.00 94.25 95 GLU A CA 1
ATOM 751 C C . GLU A 1 95 ? 1.60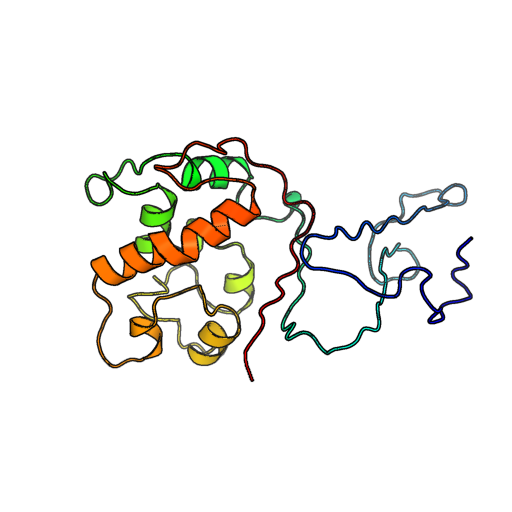6 1.513 -17.822 1.00 94.25 95 GLU A C 1
ATOM 753 O O . GLU A 1 95 ? 1.092 2.492 -18.368 1.00 94.25 95 GLU A O 1
ATOM 758 N N . SER A 1 96 ? 1.269 1.123 -16.594 1.00 94.69 96 SER A N 1
ATOM 759 C CA . SER A 1 96 ? 0.423 1.944 -15.733 1.00 94.69 96 SER A CA 1
ATOM 760 C C . SER A 1 96 ? 1.162 3.204 -15.282 1.00 94.69 96 SER A C 1
ATOM 762 O O . SER A 1 96 ? 2.396 3.257 -15.227 1.00 94.69 96 SER A O 1
ATOM 764 N N . GLU A 1 97 ? 0.400 4.220 -14.894 1.00 93.38 97 GLU A N 1
ATOM 765 C CA . GLU A 1 97 ? 0.958 5.428 -14.289 1.00 93.38 97 GLU A CA 1
ATOM 766 C C . GLU A 1 97 ? 1.726 5.116 -12.986 1.00 93.38 97 GLU A C 1
ATOM 768 O O . GLU A 1 97 ? 2.734 5.759 -12.693 1.00 93.38 97 GLU A O 1
ATOM 773 N N . CYS A 1 98 ? 1.341 4.055 -12.268 1.00 92.19 98 CYS A N 1
ATOM 774 C CA . CYS A 1 98 ? 2.069 3.541 -11.112 1.00 92.19 98 CYS A CA 1
ATOM 775 C C . CYS A 1 98 ? 3.490 3.091 -11.476 1.00 92.19 98 CYS A C 1
ATOM 777 O O . CYS A 1 98 ? 4.444 3.438 -10.786 1.00 92.19 98 CYS A O 1
ATOM 779 N N . VAL A 1 99 ? 3.660 2.347 -12.574 1.00 92.56 99 VAL A N 1
ATOM 780 C CA . VAL A 1 99 ? 4.988 1.882 -13.011 1.00 92.56 99 VAL A CA 1
ATOM 781 C C . VAL A 1 99 ? 5.872 3.060 -13.421 1.00 92.56 99 VAL A C 1
ATOM 783 O O . VAL A 1 99 ? 7.064 3.060 -13.104 1.00 92.56 99 VAL A O 1
ATOM 786 N N . ARG A 1 100 ? 5.303 4.084 -14.077 1.00 91.69 100 ARG A N 1
ATOM 787 C CA . ARG A 1 100 ? 6.031 5.325 -14.387 1.00 91.69 100 ARG A CA 1
ATOM 788 C C . ARG A 1 100 ? 6.528 5.987 -13.109 1.00 91.69 100 ARG A C 1
ATOM 790 O O . ARG A 1 100 ? 7.724 6.220 -12.971 1.00 91.69 100 ARG A O 1
ATOM 797 N N . GLN A 1 101 ? 5.621 6.255 -12.176 1.00 88.06 101 GLN A N 1
ATOM 798 C CA . GLN A 1 101 ? 5.954 6.895 -10.908 1.00 88.06 101 GLN A CA 1
ATOM 799 C C . GLN A 1 101 ? 6.966 6.070 -10.115 1.00 88.06 101 GLN A C 1
ATOM 801 O O . GLN A 1 101 ? 7.965 6.621 -9.691 1.00 88.06 101 GLN A O 1
ATOM 806 N N . TYR A 1 102 ? 6.816 4.751 -10.016 1.00 87.38 102 TYR A N 1
ATOM 807 C CA . TYR A 1 102 ? 7.807 3.896 -9.360 1.00 87.38 102 TYR A CA 1
ATOM 808 C C . TYR A 1 102 ? 9.216 4.065 -9.950 1.00 87.38 102 TYR A C 1
ATOM 810 O O . TYR A 1 102 ? 10.198 4.156 -9.214 1.00 87.38 102 TYR A O 1
ATOM 818 N N . ALA A 1 103 ? 9.320 4.124 -11.280 1.00 85.62 103 ALA A N 1
ATOM 819 C CA . ALA A 1 103 ? 10.600 4.236 -11.967 1.00 85.62 103 ALA A CA 1
ATOM 820 C C . ALA A 1 103 ? 11.217 5.644 -11.894 1.00 85.62 103 ALA A C 1
ATOM 822 O O . ALA A 1 103 ? 12.439 5.761 -11.931 1.00 85.62 103 ALA A O 1
ATOM 823 N N . THR A 1 104 ? 10.405 6.705 -11.809 1.00 81.44 104 THR A N 1
ATOM 824 C CA . THR A 1 104 ? 10.895 8.097 -11.858 1.00 81.44 104 THR A CA 1
ATOM 825 C C . THR A 1 104 ? 10.893 8.806 -10.505 1.00 81.44 104 THR A C 1
ATOM 827 O O . THR A 1 104 ? 11.764 9.628 -10.238 1.00 81.44 104 THR A O 1
ATOM 830 N N . ASP A 1 105 ? 9.902 8.514 -9.669 1.00 76.56 105 ASP A N 1
ATOM 831 C CA . ASP A 1 105 ? 9.596 9.196 -8.411 1.00 76.56 105 ASP A CA 1
ATOM 832 C C . ASP A 1 105 ? 8.763 8.284 -7.488 1.00 76.56 105 ASP A C 1
ATOM 834 O O . ASP A 1 105 ? 7.548 8.435 -7.332 1.00 76.56 105 ASP A O 1
ATOM 838 N N . ILE A 1 106 ? 9.421 7.279 -6.904 1.00 74.81 106 ILE A N 1
ATOM 839 C CA . ILE A 1 106 ? 8.765 6.292 -6.035 1.00 74.81 106 ILE A CA 1
ATOM 840 C C . ILE A 1 106 ? 8.102 6.937 -4.805 1.00 74.81 106 ILE A C 1
ATOM 842 O O . ILE A 1 106 ? 7.141 6.385 -4.269 1.00 74.81 106 ILE A O 1
ATOM 846 N N . TRP A 1 107 ? 8.565 8.122 -4.393 1.00 69.56 107 TRP A N 1
ATOM 847 C CA . TRP A 1 107 ? 8.007 8.902 -3.286 1.00 69.56 107 TRP A CA 1
ATOM 848 C C . TRP A 1 107 ? 6.618 9.436 -3.570 1.00 69.56 107 TRP A C 1
ATOM 850 O O . TRP A 1 107 ? 5.839 9.628 -2.644 1.00 69.56 107 TRP A O 1
ATOM 860 N N . ALA A 1 108 ? 6.285 9.633 -4.843 1.00 69.19 108 ALA A N 1
ATOM 861 C CA . ALA A 1 108 ? 4.942 10.022 -5.215 1.00 69.19 108 ALA A CA 1
ATOM 862 C C . ALA A 1 108 ? 3.925 8.930 -4.822 1.00 69.19 108 ALA A C 1
ATOM 864 O O . ALA A 1 108 ? 2.800 9.262 -4.473 1.00 69.19 108 ALA A O 1
ATOM 865 N N . ILE A 1 109 ? 4.322 7.649 -4.789 1.00 71.44 109 ILE A N 1
ATOM 866 C CA . ILE A 1 109 ? 3.444 6.519 -4.426 1.00 71.44 109 ILE A CA 1
ATOM 867 C C . ILE A 1 109 ? 3.633 6.059 -2.975 1.00 71.44 109 ILE A C 1
ATOM 869 O O . ILE A 1 109 ? 2.689 5.573 -2.353 1.00 71.44 109 ILE A O 1
ATOM 873 N N . GLN A 1 110 ? 4.846 6.168 -2.439 1.00 66.00 110 GLN A N 1
ATOM 874 C CA . GLN A 1 110 ? 5.176 5.769 -1.073 1.00 66.00 110 GLN A CA 1
ATOM 875 C C . GLN A 1 110 ? 4.680 6.806 -0.055 1.00 66.00 110 GLN A C 1
ATOM 877 O O . GLN A 1 110 ? 5.092 7.962 -0.077 1.00 66.00 110 GLN A O 1
ATOM 882 N N . ASP A 1 111 ? 3.810 6.375 0.860 1.00 56.03 111 ASP A N 1
ATOM 883 C CA . ASP A 1 111 ? 3.361 7.175 2.003 1.00 56.03 111 ASP A CA 1
ATOM 884 C C . ASP A 1 111 ? 4.532 7.513 2.958 1.00 56.03 111 ASP A C 1
ATOM 886 O O . ASP A 1 111 ? 5.607 6.904 2.919 1.00 56.03 111 ASP A O 1
ATOM 890 N N . ALA A 1 112 ? 4.321 8.473 3.860 1.00 47.00 112 ALA A N 1
ATOM 891 C CA . ALA A 1 112 ? 5.312 9.065 4.766 1.00 47.00 112 ALA A CA 1
ATOM 892 C C . ALA A 1 112 ? 6.066 8.078 5.695 1.00 47.00 112 ALA A C 1
ATOM 894 O O . ALA A 1 112 ? 6.981 8.492 6.416 1.00 47.00 112 ALA A O 1
ATOM 895 N N . SER A 1 113 ? 5.738 6.778 5.684 1.00 52.22 113 SER A N 1
ATOM 896 C CA . SER A 1 113 ? 6.377 5.754 6.521 1.00 52.22 113 SER A CA 1
ATOM 897 C C . SER A 1 113 ? 7.872 5.579 6.252 1.00 52.22 113 SER A C 1
ATOM 899 O O . SER A 1 113 ? 8.607 5.246 7.177 1.00 52.22 113 SER A O 1
ATOM 901 N N . ILE A 1 114 ? 8.344 5.833 5.024 1.00 50.97 114 ILE A N 1
ATOM 902 C CA . ILE A 1 114 ? 9.781 5.766 4.701 1.00 50.97 114 ILE A CA 1
ATOM 903 C C . ILE A 1 114 ? 10.488 7.096 5.015 1.00 50.97 114 ILE A C 1
ATOM 905 O O . ILE A 1 114 ? 11.619 7.091 5.504 1.00 50.97 114 ILE A O 1
ATOM 909 N N . ALA A 1 115 ? 9.814 8.239 4.839 1.00 49.03 115 ALA A N 1
ATOM 910 C CA . ALA A 1 115 ? 10.369 9.554 5.179 1.00 49.03 115 ALA A CA 1
ATOM 911 C C . ALA A 1 115 ? 10.624 9.701 6.693 1.00 49.03 115 ALA A C 1
ATOM 913 O O . ALA A 1 115 ? 11.643 10.255 7.110 1.00 49.03 115 ALA A O 1
ATOM 914 N N . GLY A 1 116 ? 9.750 9.120 7.527 1.00 49.22 116 GLY A N 1
ATOM 915 C CA . GLY A 1 116 ? 9.939 9.029 8.981 1.00 49.22 116 GLY A CA 1
ATOM 916 C C . GLY A 1 116 ? 11.127 8.159 9.419 1.00 49.22 116 GLY A C 1
ATOM 917 O O . GLY A 1 116 ? 11.517 8.205 10.583 1.00 49.22 116 GLY A O 1
ATOM 918 N N . GLN A 1 117 ? 11.729 7.399 8.498 1.00 54.84 117 GLN A N 1
ATOM 919 C CA . GLN A 1 117 ? 12.887 6.529 8.735 1.00 54.84 117 GLN A CA 1
ATOM 920 C C . GLN A 1 117 ? 14.209 7.133 8.219 1.00 54.84 117 GLN A C 1
ATOM 922 O O . GLN A 1 117 ? 15.179 6.414 7.972 1.00 54.84 117 GLN A O 1
ATOM 927 N N . GLY A 1 118 ? 14.249 8.464 8.059 1.00 52.41 118 GLY A N 1
ATOM 928 C CA . GLY A 1 118 ? 15.464 9.232 7.760 1.00 52.41 118 GLY A CA 1
ATOM 929 C C . GLY A 1 118 ? 15.916 9.195 6.299 1.00 52.41 118 GLY A C 1
ATOM 930 O O . GLY A 1 118 ? 16.992 9.702 5.980 1.00 52.41 118 GLY A O 1
ATOM 931 N N . ILE A 1 119 ? 15.101 8.626 5.412 1.00 55.19 119 ILE A N 1
ATOM 932 C CA . ILE A 1 119 ? 15.360 8.531 3.975 1.00 55.19 119 ILE A CA 1
ATOM 933 C C . ILE A 1 119 ? 14.754 9.771 3.296 1.00 55.19 119 ILE A C 1
ATOM 935 O O . ILE A 1 119 ? 13.576 10.071 3.482 1.00 55.19 119 ILE A O 1
ATOM 939 N N . GLN A 1 120 ? 15.568 10.534 2.558 1.00 55.97 120 GLN A N 1
ATOM 940 C CA . GLN A 1 120 ? 15.164 11.831 2.003 1.00 55.97 120 GLN A CA 1
ATOM 941 C C . GLN A 1 120 ? 14.393 11.691 0.670 1.00 55.97 120 GLN A C 1
ATOM 943 O O . GLN A 1 120 ? 14.847 10.954 -0.205 1.00 55.97 120 GLN A O 1
ATOM 948 N N . PRO A 1 121 ? 13.303 12.462 0.450 1.00 53.94 121 PRO A N 1
ATOM 949 C CA . PRO A 1 121 ? 12.501 12.431 -0.785 1.00 53.94 121 PRO A CA 1
ATOM 950 C C . PRO A 1 121 ? 13.243 12.785 -2.083 1.00 53.94 121 PRO A C 1
ATOM 952 O O . PRO A 1 121 ? 12.770 12.486 -3.172 1.00 53.94 121 PRO A O 1
ATOM 955 N N . ALA A 1 122 ? 14.398 13.448 -1.993 1.00 48.78 122 ALA A N 1
ATOM 956 C CA . ALA A 1 122 ? 15.172 13.870 -3.162 1.00 48.78 122 ALA A CA 1
ATOM 957 C C . ALA A 1 122 ? 16.017 12.739 -3.789 1.00 48.78 122 ALA A C 1
ATOM 959 O O . ALA A 1 122 ? 16.721 12.978 -4.770 1.00 48.78 122 ALA A O 1
ATOM 960 N N . GLU A 1 123 ? 15.981 11.527 -3.227 1.00 56.22 123 GLU A N 1
ATOM 961 C CA . GLU A 1 123 ? 16.813 10.403 -3.657 1.00 56.22 123 GLU A CA 1
ATOM 962 C C . GLU A 1 123 ? 15.978 9.342 -4.391 1.00 56.22 123 GLU A C 1
ATOM 964 O O . GLU A 1 123 ? 14.981 8.835 -3.870 1.00 56.22 123 GLU A O 1
ATOM 969 N N . HIS A 1 124 ? 16.375 8.999 -5.623 1.00 60.91 124 HIS A N 1
ATOM 970 C CA . HIS A 1 124 ? 15.714 7.963 -6.419 1.00 60.91 124 HIS A CA 1
ATOM 971 C C . HIS A 1 124 ? 16.085 6.564 -5.882 1.00 60.91 124 HIS A C 1
ATOM 973 O O . HIS A 1 124 ? 17.093 5.965 -6.260 1.00 60.91 124 HIS A O 1
ATOM 979 N N . LEU A 1 125 ? 15.236 6.038 -5.002 1.00 66.81 125 LEU A N 1
ATOM 980 C CA . LEU A 1 125 ? 15.541 4.938 -4.085 1.00 66.81 125 LEU A CA 1
ATOM 981 C C . LEU A 1 125 ? 16.137 3.658 -4.714 1.00 66.81 125 LEU A C 1
ATOM 983 O O . LEU A 1 125 ? 17.101 3.099 -4.196 1.00 66.81 125 LEU A O 1
ATOM 987 N N . CYS A 1 126 ? 15.560 3.152 -5.811 1.00 72.75 126 CYS A N 1
ATOM 988 C CA . CYS A 1 126 ? 15.911 1.815 -6.301 1.00 72.75 126 CYS A CA 1
ATOM 989 C C . CYS A 1 126 ? 17.103 1.788 -7.269 1.00 72.75 126 CYS A C 1
ATOM 991 O O . CYS A 1 126 ? 17.859 0.828 -7.232 1.00 72.75 126 CYS A O 1
ATOM 993 N N . ASN A 1 127 ? 17.331 2.812 -8.102 1.00 66.06 127 ASN A N 1
ATOM 994 C CA . ASN A 1 127 ? 18.463 2.802 -9.052 1.00 66.06 127 ASN A CA 1
ATOM 995 C C . ASN A 1 127 ? 19.540 3.861 -8.776 1.00 66.06 127 ASN A C 1
ATOM 997 O O . ASN A 1 127 ? 20.598 3.840 -9.397 1.00 66.06 127 ASN A O 1
ATOM 1001 N N . HIS A 1 128 ? 19.304 4.763 -7.822 1.00 63.69 128 HIS A N 1
ATOM 1002 C CA . HIS A 1 128 ? 20.269 5.795 -7.436 1.00 63.69 128 HIS A CA 1
ATOM 1003 C C . HIS A 1 128 ? 20.709 5.660 -5.975 1.00 63.69 128 HIS A C 1
ATOM 1005 O O . HIS A 1 128 ? 21.340 6.560 -5.427 1.00 63.69 128 HIS A O 1
ATOM 1011 N N . GLY A 1 129 ? 20.447 4.489 -5.390 1.00 58.56 129 GLY A N 1
ATOM 1012 C CA . GLY A 1 129 ? 20.857 4.126 -4.045 1.00 58.56 129 GLY A CA 1
ATOM 1013 C C . GLY A 1 129 ? 19.833 4.503 -2.981 1.00 58.56 129 GLY A C 1
ATOM 1014 O O . GLY A 1 129 ? 18.961 5.346 -3.170 1.00 58.56 129 GLY A O 1
ATOM 1015 N N . ILE A 1 130 ? 19.973 3.840 -1.837 1.00 61.50 130 ILE A N 1
ATOM 1016 C CA . ILE A 1 130 ? 19.298 4.226 -0.603 1.00 61.50 130 ILE A CA 1
ATOM 1017 C C . ILE A 1 130 ? 20.244 5.171 0.131 1.00 61.50 130 ILE A C 1
ATOM 1019 O O . ILE A 1 130 ? 21.410 4.789 0.305 1.00 61.50 130 ILE A O 1
ATOM 1023 N N . PRO A 1 131 ? 19.776 6.352 0.571 1.00 54.41 131 PRO A N 1
ATOM 1024 C CA . PRO A 1 131 ? 20.600 7.300 1.303 1.00 54.41 131 PRO A CA 1
ATOM 1025 C C . PRO A 1 131 ? 21.378 6.620 2.423 1.00 54.41 131 PRO A C 1
ATOM 1027 O O . PRO A 1 131 ? 20.800 5.985 3.301 1.00 54.41 131 PRO A O 1
ATOM 1030 N N . SER A 1 132 ? 22.699 6.783 2.428 1.00 51.19 132 SER A N 1
ATOM 1031 C CA . SER A 1 132 ? 23.542 6.415 3.564 1.00 51.19 132 SER A CA 1
ATOM 1032 C C . SER A 1 132 ? 23.807 7.668 4.400 1.00 51.19 132 SER A C 1
ATOM 1034 O O . SER A 1 132 ? 24.749 8.415 4.134 1.00 51.19 132 SER A O 1
ATOM 1036 N N . GLY A 1 133 ? 22.957 7.923 5.392 1.00 52.00 133 GLY A N 1
ATOM 1037 C CA . GLY A 1 133 ? 23.090 9.023 6.351 1.00 52.00 133 GLY A CA 1
ATOM 1038 C C . GLY A 1 133 ? 23.041 8.516 7.793 1.00 52.00 133 GLY A C 1
ATOM 1039 O O . GLY A 1 133 ? 22.554 7.421 8.044 1.00 52.00 133 GLY A O 1
ATOM 1040 N N . ALA A 1 134 ? 23.505 9.320 8.757 1.00 44.69 134 ALA A N 1
ATOM 1041 C CA . ALA A 1 134 ? 23.576 8.934 10.178 1.00 44.69 134 ALA A CA 1
ATOM 1042 C C . ALA A 1 134 ? 22.220 8.537 10.810 1.00 44.69 134 ALA A C 1
ATOM 1044 O O . ALA A 1 134 ? 22.205 7.904 11.861 1.00 44.69 134 ALA A O 1
ATOM 1045 N N . TYR A 1 135 ? 21.106 8.901 10.165 1.00 48.44 135 TYR A N 1
ATOM 1046 C CA . TYR A 1 135 ? 19.735 8.565 10.564 1.00 48.44 135 TYR A CA 1
ATOM 1047 C C . TYR A 1 135 ? 18.953 7.798 9.489 1.00 48.44 135 TYR A C 1
ATOM 1049 O O . TYR A 1 135 ? 17.792 7.473 9.717 1.00 48.44 135 TYR A O 1
ATOM 1057 N N . ALA A 1 136 ? 19.551 7.539 8.324 1.00 55.56 136 ALA A N 1
ATOM 1058 C CA . ALA A 1 136 ? 18.897 6.761 7.284 1.00 55.56 136 ALA A CA 1
ATOM 1059 C C . ALA A 1 136 ? 19.071 5.278 7.610 1.00 55.56 136 ALA A C 1
ATOM 1061 O O . ALA A 1 136 ? 20.173 4.844 7.960 1.00 55.56 136 ALA A O 1
ATOM 1062 N N . MET A 1 137 ? 17.993 4.501 7.501 1.00 58.16 137 MET A N 1
ATOM 1063 C CA . MET A 1 137 ? 18.120 3.050 7.555 1.00 58.16 137 MET A CA 1
ATOM 1064 C C . MET A 1 137 ? 19.132 2.591 6.510 1.00 58.16 137 MET A C 1
ATOM 1066 O O . MET A 1 137 ? 19.064 2.993 5.348 1.00 58.16 137 MET A O 1
ATOM 1070 N N . ASP A 1 138 ? 20.070 1.738 6.923 1.00 65.69 138 ASP A N 1
ATOM 1071 C CA . ASP A 1 138 ? 20.954 1.124 5.950 1.00 65.69 138 ASP A CA 1
ATOM 1072 C C . ASP A 1 138 ? 20.132 0.287 4.952 1.00 65.69 138 ASP A C 1
ATOM 1074 O O . ASP A 1 138 ? 18.998 -0.137 5.207 1.00 65.69 138 ASP A O 1
ATOM 1078 N N . LYS A 1 139 ? 20.713 0.043 3.779 1.00 66.19 139 LYS A N 1
ATOM 1079 C CA . LYS A 1 139 ? 20.074 -0.730 2.708 1.00 66.19 139 LYS A CA 1
ATOM 1080 C C . LYS A 1 139 ? 19.537 -2.096 3.176 1.00 66.19 139 LYS A C 1
ATOM 1082 O O . LYS A 1 139 ? 18.560 -2.577 2.612 1.00 66.19 139 LYS A O 1
ATOM 1087 N N . TYR A 1 140 ? 20.166 -2.732 4.172 1.00 68.44 140 TYR A N 1
ATOM 1088 C CA . TYR A 1 140 ? 19.738 -4.034 4.684 1.00 68.44 140 TYR A CA 1
ATOM 1089 C C . TYR A 1 140 ? 18.481 -3.886 5.531 1.00 68.44 140 TYR A C 1
ATOM 1091 O O . TYR A 1 140 ? 17.545 -4.666 5.369 1.00 68.44 140 TYR A O 1
ATOM 1099 N N . ALA A 1 141 ? 18.422 -2.860 6.375 1.00 69.12 141 ALA A N 1
ATOM 1100 C CA . ALA A 1 141 ? 17.233 -2.527 7.139 1.00 69.12 141 ALA A CA 1
ATOM 1101 C C . ALA A 1 141 ? 16.062 -2.161 6.213 1.00 69.12 141 ALA A C 1
ATOM 1103 O O . ALA A 1 141 ? 14.943 -2.614 6.449 1.00 69.12 141 ALA A O 1
ATOM 1104 N N . VAL A 1 142 ? 16.291 -1.432 5.115 1.00 69.69 142 VAL A N 1
ATOM 1105 C CA . VAL A 1 142 ? 15.227 -1.172 4.123 1.00 69.69 142 VAL A CA 1
ATOM 1106 C C . VAL A 1 142 ? 14.776 -2.463 3.441 1.00 69.69 142 VAL A C 1
ATOM 1108 O O . VAL A 1 142 ? 13.577 -2.709 3.362 1.00 69.69 142 VAL A O 1
ATOM 1111 N N . ALA A 1 143 ? 15.701 -3.327 3.014 1.00 70.75 143 ALA A N 1
ATOM 1112 C CA . ALA A 1 143 ? 15.357 -4.609 2.394 1.00 70.75 143 ALA A CA 1
ATOM 1113 C C . ALA A 1 143 ? 14.570 -5.538 3.338 1.00 70.75 143 ALA A C 1
ATOM 1115 O O . ALA A 1 143 ? 13.681 -6.261 2.895 1.00 70.75 143 ALA A O 1
ATOM 1116 N N . GLN A 1 144 ? 14.873 -5.520 4.639 1.00 69.75 144 GLN A N 1
ATOM 1117 C CA . GLN A 1 144 ? 14.169 -6.328 5.639 1.00 69.75 144 GLN A CA 1
ATOM 1118 C C . GLN A 1 144 ? 12.767 -5.800 5.946 1.00 69.75 144 GLN A C 1
ATOM 1120 O O . GLN A 1 144 ? 11.833 -6.589 6.089 1.00 69.75 144 GLN A O 1
ATOM 1125 N N . ASN A 1 145 ? 12.615 -4.479 6.051 1.00 66.81 145 ASN A N 1
ATOM 1126 C CA . ASN A 1 145 ? 11.330 -3.862 6.372 1.00 66.81 145 ASN A CA 1
ATOM 1127 C C . ASN A 1 145 ? 10.415 -3.754 5.141 1.00 66.81 145 ASN A C 1
ATOM 1129 O O . ASN A 1 145 ? 9.196 -3.857 5.273 1.00 66.81 145 ASN A O 1
ATOM 1133 N N . PHE A 1 146 ? 10.997 -3.629 3.943 1.00 72.56 146 PHE A N 1
ATOM 1134 C CA . PHE A 1 146 ? 10.282 -3.449 2.680 1.00 72.56 146 PHE A CA 1
ATOM 1135 C C . PHE A 1 146 ? 10.845 -4.355 1.561 1.00 72.56 146 PHE A C 1
ATOM 1137 O O . PHE A 1 146 ? 11.345 -3.862 0.546 1.00 72.56 146 PHE A O 1
ATOM 1144 N N . PRO A 1 147 ? 10.740 -5.693 1.682 1.00 70.62 147 PRO A N 1
ATOM 1145 C CA . PRO A 1 147 ? 11.347 -6.634 0.730 1.00 70.62 147 PRO A CA 1
ATOM 1146 C C . PRO A 1 147 ? 10.800 -6.526 -0.705 1.00 70.62 147 PRO A C 1
ATOM 1148 O O . PRO A 1 147 ? 11.466 -6.939 -1.652 1.00 70.62 147 PRO A O 1
ATOM 1151 N N . GLY A 1 148 ? 9.603 -5.955 -0.884 1.00 78.75 148 GLY A N 1
ATOM 1152 C CA . GLY A 1 148 ? 8.994 -5.692 -2.193 1.00 78.75 148 GLY A CA 1
ATOM 1153 C C . GLY A 1 148 ? 9.347 -4.334 -2.807 1.00 78.75 148 GLY A C 1
ATOM 1154 O O . GLY A 1 148 ? 8.914 -4.049 -3.922 1.00 78.75 148 GLY A O 1
ATOM 1155 N N . LEU A 1 149 ? 10.115 -3.488 -2.111 1.00 79.81 149 LEU A N 1
ATOM 1156 C CA . LEU A 1 149 ? 10.312 -2.093 -2.509 1.00 79.81 149 LEU A CA 1
ATOM 1157 C C . LEU A 1 149 ? 11.195 -1.938 -3.742 1.00 79.81 149 LEU A C 1
ATOM 1159 O O . LEU A 1 149 ? 10.847 -1.174 -4.632 1.00 79.81 149 LEU A O 1
ATOM 1163 N N . CYS A 1 150 ? 12.297 -2.680 -3.822 1.00 82.94 150 CYS A N 1
ATOM 1164 C CA . CYS A 1 150 ? 13.223 -2.639 -4.953 1.00 82.94 150 CYS A CA 1
ATOM 1165 C C . CYS A 1 150 ? 13.539 -4.049 -5.474 1.00 82.94 150 CYS A C 1
ATOM 1167 O O . CYS A 1 150 ? 13.420 -5.019 -4.714 1.00 82.94 150 CYS A O 1
ATOM 1169 N N . PRO A 1 151 ? 13.955 -4.190 -6.748 1.00 86.00 151 PRO A N 1
ATOM 1170 C CA . PRO A 1 151 ? 14.365 -5.479 -7.291 1.00 86.00 151 PRO A CA 1
ATOM 1171 C C . PRO A 1 151 ? 15.633 -6.024 -6.632 1.00 86.00 151 PRO A C 1
ATOM 1173 O O . PRO A 1 151 ? 16.464 -5.286 -6.109 1.00 86.00 151 PRO A O 1
ATOM 1176 N N . GLN A 1 152 ? 15.827 -7.341 -6.733 1.00 82.62 152 GLN A N 1
ATOM 1177 C CA . GLN A 1 152 ? 16.978 -8.036 -6.143 1.00 82.62 152 GLN A CA 1
ATOM 1178 C C . GLN A 1 152 ? 18.334 -7.526 -6.639 1.00 82.62 152 GLN A C 1
ATOM 1180 O O . GLN A 1 152 ? 19.292 -7.554 -5.875 1.00 82.62 152 GLN A O 1
ATOM 1185 N N . CYS A 1 153 ? 18.432 -7.011 -7.868 1.00 82.69 153 CYS A N 1
ATOM 1186 C CA . CYS A 1 153 ? 19.674 -6.408 -8.366 1.00 82.69 153 CYS A CA 1
ATOM 11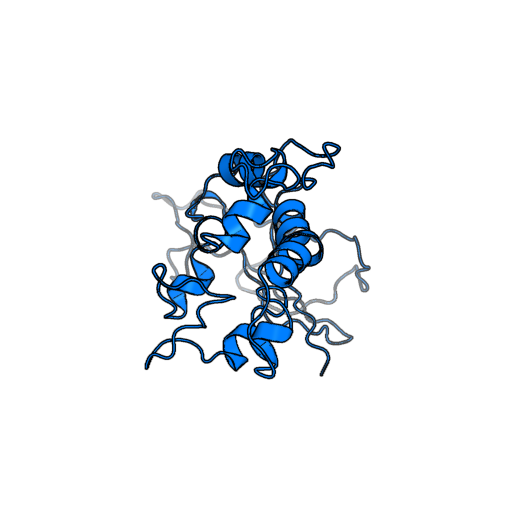87 C C . CYS A 1 153 ? 20.119 -5.191 -7.528 1.00 82.69 153 CYS A C 1
ATOM 1189 O O . CYS A 1 153 ? 21.318 -5.012 -7.320 1.00 82.69 153 CYS A O 1
ATOM 1191 N N . VAL A 1 154 ? 19.179 -4.432 -6.948 1.00 79.12 154 VAL A N 1
ATOM 1192 C CA . VAL A 1 154 ? 19.470 -3.308 -6.036 1.00 79.12 154 VAL A CA 1
ATOM 1193 C C . VAL A 1 154 ? 20.090 -3.824 -4.741 1.00 79.12 154 VAL A C 1
ATOM 1195 O O . VAL A 1 154 ? 21.073 -3.277 -4.239 1.00 79.12 154 VAL A O 1
ATOM 1198 N N . TRP A 1 155 ? 19.538 -4.919 -4.218 1.00 75.56 155 TRP A N 1
ATOM 1199 C CA . TRP A 1 155 ? 19.955 -5.516 -2.952 1.00 75.56 155 TRP A CA 1
ATOM 1200 C C . TRP A 1 155 ? 21.257 -6.313 -3.062 1.00 75.56 155 TRP A C 1
ATOM 1202 O O . TRP A 1 155 ? 22.074 -6.289 -2.142 1.00 75.56 155 TRP A O 1
ATOM 1212 N N . ALA A 1 156 ? 21.468 -6.999 -4.188 1.00 72.00 156 ALA A N 1
ATOM 1213 C CA . ALA A 1 156 ? 22.589 -7.906 -4.410 1.00 72.00 156 ALA A CA 1
ATOM 1214 C C . ALA A 1 156 ? 23.919 -7.191 -4.694 1.00 72.00 156 ALA A C 1
ATOM 1216 O O . ALA A 1 156 ? 24.972 -7.792 -4.504 1.00 72.00 156 ALA A O 1
ATOM 1217 N N . GLN A 1 157 ? 23.897 -5.926 -5.132 1.00 63.00 157 GLN A N 1
ATOM 1218 C CA . GLN A 1 157 ? 25.095 -5.116 -5.430 1.00 63.00 157 GLN A CA 1
ATOM 1219 C C . GLN A 1 157 ? 26.069 -5.727 -6.449 1.00 63.00 157 GLN A C 1
ATOM 1221 O O . GLN A 1 157 ? 27.227 -5.320 -6.532 1.00 63.00 157 GLN A O 1
ATOM 1226 N N . THR A 1 158 ? 25.622 -6.709 -7.226 1.00 59.12 158 THR A N 1
ATOM 1227 C CA . THR A 1 158 ? 26.456 -7.400 -8.213 1.00 59.12 158 THR A CA 1
ATOM 1228 C C . THR A 1 158 ? 26.482 -6.675 -9.563 1.00 59.12 158 THR A C 1
ATOM 1230 O O . THR A 1 158 ? 27.444 -6.842 -10.310 1.00 59.12 158 THR A O 1
ATOM 1233 N N . ALA A 1 159 ? 25.473 -5.840 -9.856 1.00 64.12 159 ALA A N 1
ATOM 1234 C CA . ALA A 1 159 ? 25.392 -4.924 -10.999 1.00 64.12 159 ALA A CA 1
ATOM 1235 C C . ALA A 1 159 ? 24.317 -3.843 -10.750 1.00 64.12 159 ALA A C 1
ATOM 1237 O O . ALA A 1 159 ? 23.402 -4.061 -9.956 1.00 64.12 159 ALA A O 1
ATOM 1238 N N . ALA A 1 160 ? 24.405 -2.695 -11.435 1.00 71.19 160 ALA A N 1
ATOM 1239 C CA . ALA A 1 160 ? 23.311 -1.720 -11.464 1.00 71.19 160 ALA A CA 1
ATOM 1240 C C . ALA A 1 160 ? 22.091 -2.332 -12.170 1.00 71.19 160 ALA A C 1
ATOM 1242 O O . ALA A 1 160 ? 22.249 -3.004 -13.193 1.00 71.19 160 ALA A O 1
ATOM 1243 N N . CYS A 1 161 ? 20.890 -2.107 -11.637 1.00 82.12 161 CYS A N 1
ATOM 1244 C CA . CYS A 1 161 ? 19.668 -2.549 -12.297 1.00 82.12 161 CYS A CA 1
ATOM 1245 C C . CYS A 1 161 ? 19.487 -1.796 -13.614 1.00 82.12 161 CYS A C 1
ATOM 1247 O O . CYS A 1 161 ? 19.694 -0.582 -13.693 1.00 82.12 161 CYS A O 1
ATOM 1249 N N . THR A 1 162 ? 19.064 -2.506 -14.652 1.00 88.19 162 THR A N 1
ATOM 1250 C CA . THR A 1 162 ? 18.639 -1.847 -15.886 1.00 88.19 162 THR A CA 1
ATOM 1251 C C . THR A 1 162 ? 17.260 -1.217 -15.688 1.00 88.19 162 THR A C 1
ATOM 1253 O O . THR A 1 162 ? 16.473 -1.664 -14.850 1.00 88.19 162 THR A O 1
ATOM 1256 N N . ASP A 1 163 ? 16.911 -0.223 -16.504 1.00 85.69 163 ASP A N 1
ATOM 1257 C CA . ASP A 1 163 ? 15.554 0.345 -16.501 1.00 85.69 163 ASP A CA 1
ATOM 1258 C C . ASP A 1 163 ? 14.483 -0.726 -16.760 1.00 85.69 163 ASP A C 1
ATOM 1260 O O . ASP A 1 163 ? 13.358 -0.626 -16.270 1.00 85.69 163 ASP A O 1
ATOM 1264 N N . ALA A 1 164 ? 14.833 -1.775 -17.511 1.00 89.31 164 ALA A N 1
ATOM 1265 C CA . ALA A 1 164 ? 13.957 -2.914 -17.745 1.00 89.31 164 ALA A CA 1
ATOM 1266 C C . ALA A 1 164 ? 13.710 -3.722 -16.461 1.00 89.31 164 ALA A C 1
ATOM 1268 O O . ALA A 1 164 ? 12.569 -4.111 -16.217 1.00 89.31 164 ALA A O 1
ATOM 1269 N N . ASP A 1 165 ? 14.730 -3.919 -15.619 1.00 89.44 165 ASP A N 1
ATOM 1270 C CA . ASP A 1 165 ? 14.591 -4.613 -14.330 1.00 89.44 165 ASP A CA 1
ATOM 1271 C C . ASP A 1 165 ? 13.701 -3.820 -13.366 1.00 89.44 165 ASP A C 1
ATOM 1273 O O . ASP A 1 165 ? 12.825 -4.387 -12.710 1.00 89.44 165 ASP A O 1
ATOM 1277 N N . ILE A 1 166 ? 13.883 -2.494 -13.325 1.00 87.44 166 ILE A N 1
ATOM 1278 C CA . ILE A 1 166 ? 13.068 -1.581 -12.512 1.00 87.44 166 ILE A CA 1
ATOM 1279 C C . ILE A 1 166 ? 11.601 -1.641 -12.953 1.00 87.44 166 ILE A C 1
ATOM 1281 O O . ILE A 1 166 ? 10.721 -1.867 -12.122 1.00 87.44 166 ILE A O 1
ATOM 1285 N N . LYS A 1 167 ? 11.325 -1.508 -14.258 1.00 91.00 167 LYS A N 1
ATOM 1286 C CA . LYS A 1 167 ? 9.956 -1.588 -14.799 1.00 91.00 167 LYS A CA 1
ATOM 1287 C C . LYS A 1 167 ? 9.327 -2.963 -14.578 1.00 91.00 167 LYS A C 1
ATOM 1289 O O . LYS A 1 167 ? 8.159 -3.042 -14.202 1.00 91.00 167 LYS A O 1
ATOM 1294 N N . ALA A 1 168 ? 10.087 -4.041 -14.780 1.00 93.19 168 ALA A N 1
ATOM 1295 C CA . ALA A 1 168 ? 9.599 -5.399 -14.566 1.00 93.19 168 ALA A CA 1
ATOM 1296 C C . ALA A 1 168 ? 9.177 -5.609 -13.107 1.00 93.19 168 ALA A C 1
ATOM 1298 O O . ALA A 1 168 ? 8.056 -6.048 -12.857 1.00 93.19 168 ALA A O 1
ATOM 1299 N N . HIS A 1 169 ? 10.021 -5.215 -12.150 1.00 91.75 169 HIS A N 1
ATOM 1300 C CA . HIS A 1 169 ? 9.709 -5.314 -10.723 1.00 91.75 169 HIS A CA 1
ATOM 1301 C C . HIS A 1 169 ? 8.508 -4.456 -10.323 1.00 91.75 169 HIS A C 1
ATOM 1303 O O . HIS A 1 169 ? 7.633 -4.925 -9.592 1.00 91.75 169 HIS A O 1
ATOM 1309 N N . ALA A 1 170 ? 8.423 -3.231 -10.848 1.00 91.38 170 ALA A N 1
ATOM 1310 C CA . ALA A 1 170 ? 7.271 -2.358 -10.648 1.00 91.38 170 ALA A CA 1
ATOM 1311 C C . ALA A 1 170 ? 5.972 -3.056 -11.069 1.00 91.38 170 ALA A C 1
ATOM 1313 O O . ALA A 1 170 ? 5.005 -3.096 -10.311 1.00 91.38 170 ALA A O 1
ATOM 1314 N N . ARG A 1 171 ? 5.981 -3.658 -12.263 1.00 92.94 171 ARG A N 1
ATOM 1315 C CA . ARG A 1 171 ? 4.818 -4.301 -12.875 1.00 92.94 171 ARG A CA 1
ATOM 1316 C C . ARG A 1 171 ? 4.405 -5.585 -12.163 1.00 92.94 171 ARG A C 1
ATOM 1318 O O . ARG A 1 171 ? 3.215 -5.869 -12.085 1.00 92.94 171 ARG A O 1
ATOM 1325 N N . THR A 1 172 ? 5.355 -6.391 -11.695 1.00 92.56 172 THR A N 1
ATOM 1326 C CA . THR A 1 172 ? 5.047 -7.736 -11.178 1.00 92.56 172 THR A CA 1
ATOM 1327 C C . THR A 1 172 ? 4.989 -7.819 -9.661 1.00 92.56 172 THR A C 1
ATOM 1329 O O . THR A 1 172 ? 4.414 -8.772 -9.144 1.00 92.56 172 THR A O 1
ATOM 1332 N N . VAL A 1 173 ? 5.586 -6.863 -8.945 1.00 90.31 173 VAL A N 1
ATOM 1333 C CA . VAL A 1 173 ? 5.695 -6.905 -7.481 1.00 90.31 173 VAL A CA 1
ATOM 1334 C C . VAL A 1 173 ? 5.074 -5.665 -6.859 1.00 90.31 173 VAL A C 1
ATOM 1336 O O . VAL A 1 173 ? 4.042 -5.773 -6.202 1.00 90.31 173 VAL A O 1
ATOM 1339 N N . PHE A 1 174 ? 5.671 -4.494 -7.084 1.00 89.00 174 PHE A N 1
ATOM 1340 C CA . PHE A 1 174 ? 5.333 -3.295 -6.319 1.00 89.00 174 PHE A CA 1
ATOM 1341 C C . PHE A 1 174 ? 3.915 -2.786 -6.615 1.00 89.00 174 PHE A C 1
ATOM 1343 O O . PHE A 1 174 ? 3.067 -2.765 -5.726 1.00 89.00 174 PHE A O 1
ATOM 1350 N N . CYS A 1 175 ? 3.619 -2.433 -7.870 1.00 90.88 175 CYS A N 1
ATOM 1351 C CA . CYS A 1 175 ? 2.336 -1.834 -8.231 1.00 90.88 175 CYS A CA 1
ATOM 1352 C C . CYS A 1 175 ? 1.140 -2.772 -8.007 1.00 90.88 175 CYS A C 1
ATOM 1354 O O . CYS A 1 175 ? 0.142 -2.300 -7.473 1.00 90.88 175 CYS A O 1
ATOM 1356 N N . PRO A 1 176 ? 1.189 -4.085 -8.313 1.00 90.31 176 PRO A N 1
ATOM 1357 C CA . PRO A 1 176 ? 0.093 -4.987 -7.961 1.00 90.31 176 PRO A CA 1
ATOM 1358 C C . PRO A 1 176 ? -0.194 -5.021 -6.457 1.00 90.31 176 PRO A C 1
ATOM 1360 O O . PRO A 1 176 ? -1.360 -4.997 -6.063 1.00 90.31 176 PRO A O 1
ATOM 1363 N N . GLN A 1 177 ? 0.849 -5.033 -5.618 1.00 85.31 177 GLN A N 1
ATOM 1364 C CA . GLN A 1 177 ? 0.694 -4.996 -4.164 1.00 85.31 177 GLN A CA 1
ATOM 1365 C C . GLN A 1 177 ? 0.063 -3.675 -3.719 1.00 85.31 177 GLN A C 1
ATOM 1367 O O . GLN A 1 177 ? -0.980 -3.706 -3.067 1.00 85.31 177 GLN A O 1
ATOM 1372 N N . THR A 1 178 ? 0.614 -2.535 -4.139 1.00 84.44 178 THR A N 1
ATOM 1373 C CA . THR A 1 178 ? 0.073 -1.208 -3.811 1.00 84.44 178 THR A CA 1
ATOM 1374 C C . THR A 1 178 ? -1.358 -1.029 -4.312 1.00 84.44 178 THR A C 1
ATOM 1376 O O . THR A 1 178 ? -2.219 -0.594 -3.565 1.00 84.44 178 THR A O 1
ATOM 1379 N N . CYS A 1 179 ? -1.675 -1.407 -5.548 1.00 87.69 179 CYS A N 1
ATOM 1380 C CA . CYS A 1 179 ? -3.030 -1.257 -6.081 1.00 87.69 179 CYS A CA 1
ATOM 1381 C C . CYS A 1 179 ? -4.034 -2.158 -5.357 1.00 87.69 179 CYS A C 1
ATOM 1383 O O . CYS A 1 179 ? -5.136 -1.717 -5.031 1.00 87.69 179 CYS A O 1
ATOM 1385 N N . SER A 1 180 ? -3.641 -3.395 -5.029 1.00 84.81 180 SER A N 1
ATOM 1386 C CA . SER A 1 180 ? -4.511 -4.320 -4.297 1.00 84.81 180 SER A CA 1
ATOM 1387 C C . SER A 1 180 ? -4.885 -3.814 -2.904 1.00 84.81 180 SER A C 1
ATOM 1389 O O . SER A 1 180 ? -5.987 -4.109 -2.443 1.00 84.81 180 SER A O 1
ATOM 1391 N N . GLN A 1 181 ? -4.018 -3.011 -2.275 1.00 78.56 181 GLN A N 1
ATOM 1392 C CA . GLN A 1 181 ? -4.285 -2.397 -0.976 1.00 78.56 181 GLN A CA 1
ATOM 1393 C C . GLN A 1 181 ? -5.516 -1.482 -1.015 1.00 78.56 181 GLN A C 1
ATOM 1395 O O . GLN A 1 181 ? -6.326 -1.499 -0.096 1.00 78.56 181 GLN A O 1
ATOM 1400 N N . TYR A 1 182 ? -5.716 -0.775 -2.126 1.00 82.00 182 TYR A N 1
ATOM 1401 C CA . TYR A 1 182 ? -6.851 0.129 -2.337 1.00 82.00 182 TYR A CA 1
ATOM 1402 C C . TYR A 1 182 ? -8.007 -0.526 -3.107 1.00 82.00 182 TYR A C 1
ATOM 1404 O O . TYR A 1 182 ? -8.867 0.168 -3.652 1.00 82.00 182 TYR A O 1
ATOM 1412 N N . GLY A 1 183 ? -8.015 -1.860 -3.209 1.00 86.19 183 GLY A N 1
ATOM 1413 C CA . GLY A 1 183 ? -9.037 -2.608 -3.943 1.00 86.19 183 GLY A CA 1
ATOM 1414 C C . GLY A 1 183 ? -8.956 -2.462 -5.466 1.00 86.19 183 GLY A C 1
ATOM 1415 O O . GLY A 1 183 ? -9.892 -2.857 -6.155 1.00 86.19 183 GLY A O 1
ATOM 1416 N N . LEU A 1 184 ? -7.852 -1.936 -6.003 1.00 89.75 184 LEU A N 1
ATOM 1417 C CA . LEU A 1 184 ? -7.681 -1.624 -7.422 1.00 89.75 184 LEU A CA 1
ATOM 1418 C C . LEU A 1 184 ? -6.976 -2.748 -8.192 1.00 89.75 184 LEU A C 1
ATOM 1420 O O . LEU A 1 184 ? -6.129 -3.475 -7.662 1.00 89.75 184 LEU A O 1
ATOM 1424 N N . SER A 1 185 ? -7.302 -2.870 -9.477 1.00 91.81 185 SER A N 1
ATOM 1425 C CA . SER A 1 185 ? -6.513 -3.602 -10.463 1.00 91.81 185 SER A CA 1
ATOM 1426 C C . SER A 1 185 ? -5.485 -2.664 -11.087 1.00 91.81 185 SER A C 1
ATOM 1428 O O . SER A 1 185 ? -5.688 -1.453 -11.165 1.00 91.81 185 SER A O 1
ATOM 1430 N N . MET A 1 186 ? -4.353 -3.222 -11.507 1.00 94.06 186 MET A N 1
ATOM 1431 C CA . MET A 1 186 ? -3.320 -2.448 -12.182 1.00 94.06 186 MET A CA 1
ATOM 1432 C C . MET A 1 186 ? -3.550 -2.503 -13.692 1.00 94.06 186 MET A C 1
ATOM 1434 O O . MET A 1 186 ? -3.622 -3.592 -14.263 1.00 94.06 186 MET A O 1
ATOM 1438 N N . TRP A 1 187 ? -3.590 -1.342 -14.347 1.00 94.94 187 TRP A N 1
ATOM 1439 C CA . TRP A 1 187 ? -3.645 -1.237 -15.802 1.00 94.94 187 TRP A CA 1
ATOM 1440 C C . TRP A 1 187 ? -2.551 -2.118 -16.445 1.00 94.94 187 TRP A C 1
ATOM 1442 O O . TRP A 1 187 ? -1.419 -2.142 -15.949 1.00 94.94 187 TRP A O 1
ATOM 1452 N N . PRO A 1 188 ? -2.851 -2.858 -17.529 1.00 94.19 188 PRO A N 1
ATOM 1453 C CA . PRO A 1 188 ? -4.055 -2.784 -18.365 1.00 94.19 188 PRO A CA 1
ATOM 1454 C C . PRO A 1 188 ? -5.289 -3.519 -17.829 1.00 94.19 188 PRO A C 1
ATOM 1456 O O . PRO A 1 188 ? -6.329 -3.490 -18.484 1.00 94.19 188 PRO A O 1
ATOM 1459 N N . ASP A 1 189 ? -5.217 -4.160 -16.660 1.00 93.12 189 ASP A N 1
ATOM 1460 C CA . ASP A 1 189 ? -6.399 -4.744 -16.027 1.00 93.12 189 ASP A CA 1
ATOM 1461 C C . ASP A 1 189 ? -7.298 -3.638 -15.453 1.00 93.12 189 ASP A C 1
ATOM 1463 O O . ASP A 1 189 ? -6.929 -2.925 -14.518 1.00 93.12 189 ASP A O 1
ATOM 1467 N N . THR A 1 190 ? -8.501 -3.513 -16.013 1.00 90.38 190 THR A N 1
ATOM 1468 C CA . THR A 1 190 ? -9.530 -2.549 -15.600 1.00 90.38 190 THR A CA 1
ATOM 1469 C C . THR A 1 190 ? -10.695 -3.215 -14.861 1.00 90.38 190 THR A C 1
ATOM 1471 O O . THR A 1 190 ? -11.792 -2.661 -14.821 1.00 90.38 190 THR A O 1
ATOM 1474 N N . SER A 1 191 ? -10.508 -4.420 -14.317 1.00 92.44 191 SER A N 1
ATOM 1475 C CA . SER A 1 191 ? -11.553 -5.142 -13.578 1.00 92.44 191 SER A CA 1
ATOM 1476 C C . SER A 1 191 ? -11.973 -4.441 -12.283 1.00 92.44 191 SER A C 1
ATOM 1478 O O . SER A 1 191 ? -13.113 -4.601 -11.846 1.00 92.44 191 SER A O 1
ATOM 1480 N N . ARG A 1 192 ? -11.079 -3.653 -11.671 1.00 89.75 192 ARG A N 1
ATOM 1481 C CA . ARG A 1 192 ? -11.316 -2.930 -10.415 1.00 89.75 192 ARG A CA 1
ATOM 1482 C C . ARG A 1 192 ? -10.734 -1.517 -10.486 1.00 89.75 192 ARG A C 1
ATOM 1484 O O . ARG A 1 192 ? -9.577 -1.291 -10.152 1.00 89.75 192 ARG A O 1
ATOM 1491 N N . THR A 1 193 ? -11.545 -0.555 -10.915 1.00 89.06 193 THR A N 1
ATOM 1492 C CA . THR A 1 193 ? -11.125 0.850 -11.097 1.00 89.06 193 THR A CA 1
ATOM 1493 C C . THR A 1 193 ? -11.683 1.802 -10.048 1.00 89.06 193 THR A C 1
ATOM 1495 O O . THR A 1 193 ? -11.364 2.989 -10.070 1.00 89.06 193 THR A O 1
ATOM 1498 N N . GLN A 1 194 ? -12.550 1.322 -9.157 1.00 88.25 194 GLN A N 1
ATOM 1499 C CA . GLN A 1 194 ? -13.086 2.114 -8.061 1.00 88.25 194 GLN A CA 1
ATOM 1500 C C . GLN A 1 194 ? -12.271 1.813 -6.813 1.00 88.25 194 GLN A C 1
ATOM 1502 O O . GLN A 1 194 ? -12.269 0.685 -6.327 1.00 88.25 194 GLN A O 1
ATOM 1507 N N . ALA A 1 195 ? -11.565 2.827 -6.327 1.00 84.88 195 ALA A N 1
ATOM 1508 C CA . ALA A 1 195 ? -10.765 2.684 -5.132 1.00 84.88 195 ALA A CA 1
ATOM 1509 C C . ALA A 1 195 ? -11.687 2.531 -3.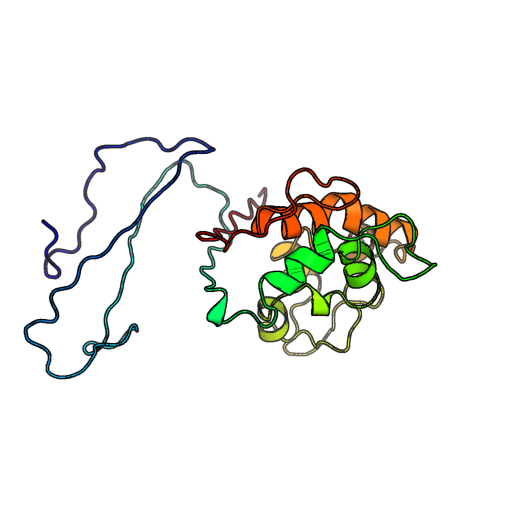919 1.00 84.88 195 ALA A C 1
ATOM 1511 O O . ALA A 1 195 ? -12.682 3.250 -3.781 1.00 84.88 195 ALA A O 1
ATOM 1512 N N . THR A 1 196 ? -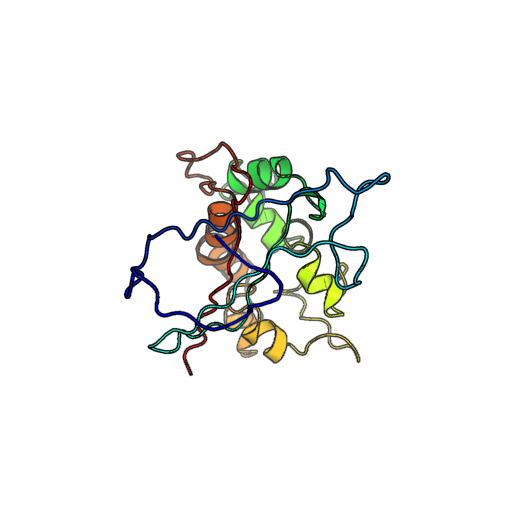11.353 1.590 -3.051 1.00 81.56 196 THR A N 1
ATOM 1513 C CA . THR A 1 196 ? -11.999 1.423 -1.755 1.00 81.56 196 THR A CA 1
ATOM 1514 C C . THR A 1 196 ? -11.067 1.957 -0.692 1.00 81.56 196 THR A C 1
ATOM 1516 O O . THR A 1 196 ? -9.875 1.648 -0.708 1.00 81.56 196 THR A O 1
ATOM 1519 N N . GLU A 1 197 ? -11.622 2.734 0.233 1.00 69.81 197 GLU A N 1
ATOM 1520 C CA . GLU A 1 197 ? -10.926 3.071 1.467 1.00 69.81 197 GLU A CA 1
ATOM 1521 C C . GLU A 1 197 ? -10.403 1.777 2.093 1.00 69.81 197 GLU A C 1
ATOM 1523 O O . GLU A 1 197 ? -11.203 0.862 2.321 1.00 69.81 197 GLU A O 1
ATOM 1528 N N . PRO A 1 198 ? -9.084 1.643 2.304 1.00 60.72 198 PRO A N 1
ATOM 1529 C CA . PRO A 1 198 ? -8.544 0.422 2.853 1.00 60.72 198 PRO A CA 1
ATOM 1530 C C . PRO A 1 198 ? -9.126 0.234 4.248 1.00 60.72 198 PRO A C 1
ATOM 1532 O O . PRO A 1 198 ? -8.855 0.994 5.178 1.00 60.72 198 PRO A O 1
ATOM 1535 N N . THR A 1 199 ? -9.960 -0.790 4.397 1.00 48.88 199 THR A N 1
ATOM 1536 C CA . THR A 1 199 ? -10.602 -1.149 5.657 1.00 48.88 199 THR A CA 1
ATOM 1537 C C . THR A 1 199 ? -9.595 -1.861 6.553 1.00 48.88 199 THR A C 1
ATOM 1539 O O . THR A 1 199 ? -9.858 -2.978 6.974 1.00 48.88 199 THR A O 1
ATOM 1542 N N . HIS A 1 200 ? -8.491 -1.198 6.913 1.00 50.38 200 HIS A N 1
ATOM 1543 C CA . HIS A 1 200 ? -7.364 -1.698 7.716 1.00 50.38 200 HIS A CA 1
ATOM 1544 C C . HIS A 1 200 ? -6.311 -2.473 6.893 1.00 50.38 200 HIS A C 1
ATOM 1546 O O . HIS A 1 200 ? -6.602 -3.477 6.247 1.00 50.38 200 HIS A O 1
ATOM 1552 N N . HIS A 1 201 ? -5.045 -2.044 6.974 1.00 44.69 201 HIS A N 1
ATOM 1553 C CA . HIS A 1 201 ? -3.898 -2.838 6.529 1.00 44.69 201 HIS A CA 1
ATOM 1554 C C . HIS A 1 201 ? -3.207 -3.465 7.732 1.00 44.69 201 HIS A C 1
ATOM 1556 O O . HIS A 1 201 ? -2.793 -2.780 8.658 1.00 44.69 201 HIS A O 1
ATOM 1562 N N . THR A 1 202 ? -3.033 -4.781 7.709 1.00 44.56 202 THR A N 1
ATOM 1563 C CA . THR A 1 202 ? -2.078 -5.447 8.597 1.00 44.56 202 THR A CA 1
ATOM 1564 C C . THR A 1 202 ? -0.952 -5.971 7.721 1.00 44.56 202 THR A C 1
ATOM 1566 O O . THR A 1 202 ? -1.146 -6.934 6.980 1.00 44.56 202 THR A O 1
ATOM 1569 N N . HIS A 1 203 ? 0.220 -5.331 7.766 1.00 41.69 203 HIS A N 1
ATOM 1570 C CA . HIS A 1 203 ? 1.413 -5.804 7.060 1.00 41.69 203 HIS A CA 1
ATOM 1571 C C . HIS A 1 203 ? 1.973 -7.061 7.728 1.00 41.69 203 HIS A C 1
ATOM 1573 O O . HIS A 1 203 ? 2.988 -7.024 8.415 1.00 41.69 203 HIS A O 1
ATOM 1579 N N . CYS A 1 204 ? 1.355 -8.215 7.488 1.00 40.31 204 CYS A N 1
ATOM 1580 C CA . CYS A 1 204 ? 1.945 -9.499 7.854 1.00 40.31 204 CYS A CA 1
ATOM 1581 C C . CYS A 1 204 ? 3.129 -9.802 6.921 1.00 40.31 204 CYS A C 1
ATOM 1583 O O . CYS A 1 204 ? 3.045 -10.667 6.052 1.00 40.31 204 CYS A O 1
ATOM 1585 N N . ASN A 1 205 ? 4.228 -9.057 7.056 1.00 42.75 205 ASN A N 1
ATOM 1586 C CA . ASN A 1 205 ? 5.473 -9.362 6.370 1.00 42.75 205 ASN A CA 1
ATOM 1587 C C . ASN A 1 205 ? 6.052 -10.612 7.025 1.00 42.75 205 ASN A C 1
ATOM 1589 O O . ASN A 1 205 ? 6.774 -10.543 8.022 1.00 42.75 205 ASN A O 1
ATOM 1593 N N . GLY A 1 206 ? 5.680 -11.756 6.457 1.00 35.69 206 GLY A N 1
ATOM 1594 C CA . GLY A 1 206 ? 6.253 -13.046 6.768 1.00 35.69 206 GLY A CA 1
ATOM 1595 C C . GLY A 1 206 ? 7.690 -13.111 6.297 1.00 35.69 206 GLY A C 1
ATOM 1596 O O . GLY A 1 206 ? 7.963 -13.616 5.214 1.00 35.69 206 GLY A O 1
ATOM 1597 N N . GLY A 1 207 ? 8.617 -12.591 7.100 1.00 33.66 207 GLY A N 1
ATOM 1598 C CA . GLY A 1 207 ? 10.023 -12.927 6.934 1.00 33.66 207 GLY A CA 1
ATOM 1599 C C . GLY A 1 207 ? 10.192 -14.421 7.188 1.00 33.66 207 GLY A C 1
ATOM 1600 O O . GLY A 1 207 ? 9.986 -14.876 8.313 1.00 33.66 207 GLY A O 1
ATOM 1601 N N . SER A 1 208 ? 10.541 -15.185 6.154 1.00 35.28 208 SER A N 1
ATOM 1602 C CA . SER A 1 208 ? 11.091 -16.527 6.327 1.00 35.28 208 SER A CA 1
ATOM 1603 C C . SER A 1 208 ? 12.391 -16.392 7.123 1.00 35.28 208 SER A C 1
ATOM 1605 O O . SER A 1 208 ? 13.375 -15.874 6.590 1.00 35.28 208 SER A O 1
ATOM 1607 N N . GLN A 1 209 ? 12.364 -16.776 8.400 1.00 33.00 209 GLN A N 1
ATOM 1608 C CA . GLN A 1 209 ? 13.584 -17.098 9.142 1.00 33.00 209 GLN A CA 1
ATOM 1609 C C . GLN A 1 209 ? 14.079 -18.478 8.725 1.00 33.00 209 GLN A C 1
ATOM 1611 O O . GLN A 1 209 ? 13.216 -19.366 8.533 1.00 33.00 209 GLN A O 1
#

Organism: NCBI:txid327968

Radius of gyration: 20.8 Å; chains: 1; bounding box: 50×39×60 Å

Foldseek 3Di:
DDDPVDDDDDDDPDQDDDPPDDDDFDDDDDCVVPPDDADDDDDPSHDDGDDDDDHPDDFQAPFFDWDFQVQWPDHLVLLLQQFQAFDPDPVRNVFGNQLVCLLPQVVSLDTCPQVVQVFDRVASDAQRHTDDDPRHDHPVSCCLVPVLSYDVCSVVVPDGDDSVRSSVSSRPGVSCVSQVQQVHHGPVDNVRSDGHRRPGDTPSPRDDD

Secondary structure (DSSP, 8-state):
---TT-------S-----TT-----------TT-SS---BSSSTTSB--------SSPP---------GGG-SS-HHHHHHHHHSBPSSGGGTTSBHHHHHHHH-GGGTS-TTTGGGT--TTS-TTTS-----TTSPPHHHHHHH-TTSS-HHHHH-SSPPPHHHHHHHIIIIIHHHHHHHTTPPPTT--S--S----S----------

Sequence (209 aa):
MYDFNHQSFEEPVLKTLSPGDEIIFQCSYDTSGRSIPTPFGDLTQQEMCWGAFIYYPRQAMNQGSFARTEGMMNPLSYFQTACSNPSTDPAFQNESECVRQYATDIWAIQDASIAGQGIQPAEHLCNHGIPSGAYAMDKYAVAQNFPGLCPQCVWAQTAACTDADIKAHARTVFCPQTCSQYGLSMWPDTSRTQATEPTHHTHCNGGSQ

pLDDT: mean 75.67, std 16.65, range [33.0, 95.56]

InterPro domains:
  IPR008977 PHM/PNGase F domain superfamily [SSF49742] (14-71)
  IPR014784 Copper type II, ascorbate-dependent monooxygenase-like, C-terminal [G3DSA:2.60.120.230] (1-86)
  IPR024548 Copper type II ascorbate-dependent monooxygenase, C-terminal [PF03712] (15-62)